Protein AF-A0A7W7ZP30-F1 (afdb_monomer)

Solvent-accessible surface area (backbone atoms only — not comparable to full-atom values): 13219 Å² total; per-residue (Å²): 114,66,71,62,54,53,52,42,53,55,41,51,54,51,45,51,50,47,55,54,50,46,57,51,52,53,53,50,53,51,53,52,51,52,54,50,52,53,43,56,71,66,72,68,77,76,57,62,68,60,50,30,49,53,51,38,54,52,45,51,50,52,43,51,52,40,34,50,46,49,54,51,43,52,54,44,32,53,52,39,31,52,49,45,50,52,53,53,51,52,43,66,73,70,65,67,82,78,90,68,85,73,79,56,59,36,50,63,77,61,45,71,90,66,75,79,73,76,87,72,89,68,98,58,69,65,65,61,53,52,50,52,52,48,50,52,50,52,51,51,43,40,63,73,34,46,46,67,61,52,50,53,54,41,54,56,50,72,44,76,76,77,70,70,74,68,78,75,72,79,73,77,78,82,75,80,77,81,74,82,74,80,79,85,78,78,92,79,81,92,79,89,79,94,78,87,83,89,77,82,82,87,80,89,81,90,84,85,87,79,136

pLDDT: mean 71.34, std 16.09, range [38.38, 94.69]

Sequence (211 aa):
MSSLSDEYKILQDKIDKIGAFRVTIKGWSVTATIGALVAIASGKGFSPAISSFAVNVLLAWFFWFEREQVRLGWLFGGRARNIEIQIDKHRRATGEKVTFSTPNIARSLFGTKKPRPLISHTFKNDQLNKVLSRINKEARLAIKSDLIFYLVLGLAAWLPKWFGVTPQSPSPSVTIQNTIQPATQPLLDQNSQDVVNASGRRAKKNIKVSK

Secondary structure (DSSP, 8-state):
-HHHHHHHHHHHHHHHHHHHHHHHHHHHHHHHHHHHHHHHHTT-SS-HHHHHHHHHHHHHHHHHHHHHHHHHHHHHHHHHHHHHHHHHHHHHHHT---SS----HHHHHS---PPPPP-------HHHHHHHHHHHHHHHHHHHTTHHHHHHHHHHHT-GGGG-----PPPP--------PPP-PPP------------------------

Mean predicted aligned error: 16.64 Å

Foldseek 3Di:
DVVLVVLLVVLVVLLVVLVVVLVVLLVVLVVLLVVLLVVQLLVPDDDLVVSLVVNLVVLVVSLVVLLVSLVSSLVSLVVSVVSLVVVVVVCVVVVDDDPDDRPCPSCVVNPDPDDDPDPDPDPDDPVVCVVVVVVVVSVVSSVVSPVVSSVVSSVVSVPSVPVVSDPDPPDPPPPPPPPPDDDDDDDDDDDDDDDDDDDDDDDDDDDDDDD

Organism: NCBI:txid940614

Nearest PDB structures (foldseek):
  6r2g-assembly1_A  TM=4.793E-01  e=1.407E+00  Human immunodeficiency virus 1
  2wcd-assembly1_A  TM=4.237E-01  e=5.608E+00  Escherichia coli K-12
  6mrt-assembly1_A  TM=2.264E-01  e=2.314E+00  Escherichia coli K-12
  7sqc-assembly1_W0  TM=2.992E-01  e=8.261E+00  Chlamydomonas reinhardtii

Radius of gyration: 42.27 Å; Cα contacts (8 Å, |Δi|>4): 84; chains: 1; bounding box: 72×63×132 Å

Structure (mmCIF, N/CA/C/O backbone):
data_AF-A0A7W7ZP30-F1
#
_entry.id   AF-A0A7W7ZP30-F1
#
loop_
_atom_site.group_PDB
_atom_site.id
_atom_site.type_symbol
_atom_site.label_atom_id
_atom_site.label_alt_id
_atom_site.label_comp_id
_atom_site.label_asym_id
_atom_site.label_entity_id
_atom_site.label_seq_id
_atom_site.pdbx_PDB_ins_code
_atom_site.Cartn_x
_atom_site.Cartn_y
_atom_site.Cartn_z
_atom_site.occupancy
_atom_site.B_iso_or_equiv
_atom_site.auth_seq_id
_atom_site.auth_comp_id
_atom_site.auth_asym_id
_atom_site.auth_atom_id
_atom_site.pdbx_PDB_model_num
ATOM 1 N N . MET A 1 1 ? -23.137 9.742 26.072 1.00 58.03 1 MET A N 1
ATOM 2 C CA . MET A 1 1 ? -23.083 8.680 25.035 1.00 58.03 1 MET A CA 1
ATOM 3 C C . MET A 1 1 ? -23.009 9.228 23.607 1.00 58.03 1 MET A C 1
ATOM 5 O O . MET A 1 1 ? -22.343 8.592 22.801 1.00 58.03 1 MET A O 1
ATOM 9 N N . SER A 1 2 ? -23.595 10.394 23.292 1.00 67.81 2 SER A N 1
ATOM 10 C CA . SER A 1 2 ? -23.535 11.024 21.953 1.00 67.81 2 SER A CA 1
ATOM 11 C C . SER A 1 2 ? -22.104 11.242 21.437 1.00 67.81 2 SER A C 1
ATOM 13 O O . SER A 1 2 ? -21.745 10.711 20.394 1.00 67.81 2 SER A O 1
ATOM 15 N N . SER A 1 3 ? -21.243 11.884 22.232 1.00 76.50 3 SER A N 1
ATOM 16 C CA . SER A 1 3 ? -19.865 12.211 21.819 1.00 76.50 3 SER A CA 1
ATOM 17 C C . SER A 1 3 ? -18.998 10.992 21.444 1.00 76.50 3 SER A C 1
ATOM 19 O O . SER A 1 3 ? -18.243 11.060 20.477 1.00 76.50 3 SER A O 1
ATOM 21 N N . LEU A 1 4 ? -19.135 9.853 22.140 1.00 70.50 4 LEU A N 1
ATOM 22 C CA . LEU A 1 4 ? -18.384 8.624 21.823 1.00 70.50 4 LEU A CA 1
ATOM 23 C C . LEU A 1 4 ? -18.872 7.958 20.529 1.00 70.50 4 LEU A C 1
ATOM 25 O O . LEU A 1 4 ? -18.074 7.401 19.777 1.00 70.50 4 LEU A O 1
ATOM 29 N N . SER A 1 5 ? -20.181 8.014 20.272 1.00 74.69 5 SER A N 1
ATOM 30 C CA . SER A 1 5 ? -20.770 7.523 19.024 1.00 74.69 5 SER A CA 1
ATOM 31 C C . SER A 1 5 ? -20.320 8.373 17.832 1.00 74.69 5 SER A C 1
ATOM 33 O O . SER A 1 5 ? -20.006 7.833 16.771 1.00 74.69 5 SER A O 1
ATOM 35 N N . ASP A 1 6 ? -20.241 9.691 18.006 1.00 81.12 6 ASP A N 1
ATOM 36 C CA . ASP A 1 6 ? -19.787 10.605 16.956 1.00 81.12 6 ASP A CA 1
ATOM 37 C C . ASP A 1 6 ? -18.289 10.427 16.663 1.00 81.12 6 ASP A C 1
ATOM 39 O O . ASP A 1 6 ? -17.895 10.335 15.498 1.00 81.12 6 ASP A O 1
ATOM 43 N N . GLU A 1 7 ? -17.451 10.259 17.697 1.00 77.19 7 GLU A N 1
ATOM 44 C CA . GLU A 1 7 ? -16.028 9.939 17.515 1.00 77.19 7 GLU A CA 1
ATOM 45 C C . GLU A 1 7 ? -15.839 8.602 16.779 1.00 77.19 7 GLU A C 1
ATOM 47 O O . GLU A 1 7 ? -14.997 8.502 15.882 1.00 77.19 7 GLU A O 1
ATOM 52 N N . TYR A 1 8 ? -16.645 7.585 17.103 1.00 77.94 8 TYR A N 1
ATOM 53 C CA . TYR A 1 8 ? -16.599 6.291 16.421 1.00 77.94 8 TYR A CA 1
ATOM 54 C C . TYR A 1 8 ? -16.916 6.411 14.925 1.00 77.94 8 TYR A C 1
ATOM 56 O O . TYR A 1 8 ? -16.160 5.892 14.103 1.00 77.94 8 TYR A O 1
ATOM 64 N N . LYS A 1 9 ? -17.977 7.144 14.557 1.00 82.00 9 LYS A N 1
ATOM 65 C CA . LYS A 1 9 ? -18.342 7.378 13.148 1.00 82.00 9 LYS A CA 1
ATOM 66 C C . LYS A 1 9 ? -17.225 8.084 12.378 1.00 82.00 9 LYS A C 1
ATOM 68 O O . LYS A 1 9 ? -16.885 7.664 11.275 1.00 82.00 9 LYS A O 1
ATOM 73 N N . ILE A 1 10 ? -16.609 9.106 12.975 1.00 83.69 10 ILE A N 1
ATOM 74 C CA . ILE A 1 10 ? -15.488 9.834 12.360 1.00 83.69 10 ILE A CA 1
ATOM 75 C C . ILE A 1 10 ? -14.274 8.916 12.168 1.00 83.69 10 ILE A C 1
ATOM 77 O O . ILE A 1 10 ? -13.596 8.978 11.142 1.00 83.69 10 ILE A O 1
ATOM 81 N N . LEU A 1 11 ? -13.967 8.061 13.147 1.00 81.44 11 LEU A N 1
ATOM 82 C CA . LEU A 1 11 ? -12.870 7.099 13.027 1.00 81.44 11 LEU A CA 1
ATOM 83 C C . LEU A 1 11 ? -13.147 6.059 11.939 1.00 81.44 11 LEU A C 1
ATOM 85 O O . LEU A 1 11 ? -12.230 5.718 11.194 1.00 81.44 11 LEU A O 1
ATOM 89 N N . GLN A 1 12 ? -14.388 5.590 11.822 1.00 81.19 12 GLN A N 1
ATOM 90 C CA . GLN A 1 12 ? -14.790 4.647 10.783 1.00 81.19 12 GLN A CA 1
ATOM 91 C C . GLN A 1 12 ? -14.662 5.260 9.380 1.00 81.19 12 GLN A C 1
ATOM 93 O O . GLN A 1 12 ? -14.041 4.642 8.520 1.00 81.19 12 GLN A O 1
ATOM 98 N N . ASP A 1 13 ? -15.137 6.493 9.176 1.00 86.12 13 ASP A N 1
ATOM 99 C CA . ASP A 1 13 ? -14.980 7.240 7.915 1.00 86.12 13 ASP A CA 1
ATOM 100 C C . ASP A 1 13 ? -13.499 7.413 7.526 1.00 86.12 13 ASP A C 1
ATOM 102 O O . ASP A 1 13 ? -13.106 7.198 6.379 1.00 86.12 13 ASP A O 1
ATOM 106 N N . LYS A 1 14 ? -12.628 7.718 8.497 1.00 85.00 14 LYS A N 1
ATOM 107 C CA . LYS A 1 14 ? -11.179 7.818 8.251 1.00 85.00 14 LYS A CA 1
ATOM 108 C C . LYS A 1 14 ? -10.551 6.479 7.869 1.00 85.00 14 LYS A C 1
ATOM 110 O O . LYS A 1 14 ? -9.677 6.453 7.005 1.00 85.00 14 LYS A O 1
ATOM 115 N N . ILE A 1 15 ? -10.957 5.383 8.511 1.00 83.12 15 ILE A N 1
ATOM 116 C CA . ILE A 1 15 ? -10.457 4.037 8.192 1.00 83.12 15 ILE A CA 1
ATOM 117 C C . ILE A 1 15 ? -10.880 3.634 6.776 1.00 83.12 15 ILE A C 1
ATOM 119 O O . ILE A 1 15 ? -10.049 3.116 6.031 1.00 83.12 15 ILE A O 1
ATOM 123 N N . ASP A 1 16 ? -12.127 3.910 6.399 1.00 84.25 16 ASP A N 1
ATOM 124 C CA . ASP A 1 16 ? -12.652 3.597 5.069 1.00 84.25 16 ASP A CA 1
ATOM 125 C C . ASP A 1 16 ? -11.919 4.381 3.970 1.00 84.25 16 ASP A C 1
ATOM 127 O O . ASP A 1 16 ? -11.381 3.797 3.027 1.00 84.25 16 ASP A O 1
ATOM 131 N N . LYS A 1 17 ? -11.735 5.693 4.169 1.00 87.31 17 LYS A N 1
ATOM 132 C CA . LYS A 1 17 ? -10.931 6.542 3.274 1.00 87.31 17 LYS A CA 1
ATOM 133 C C . LYS A 1 17 ? -9.502 6.030 3.117 1.00 87.31 17 LYS A C 1
ATOM 135 O O . LYS A 1 17 ? -8.994 5.973 2.001 1.00 87.31 17 LYS A O 1
ATOM 140 N N . ILE A 1 18 ? -8.852 5.617 4.209 1.00 85.75 18 ILE A N 1
ATOM 141 C CA . ILE A 1 18 ? -7.513 5.007 4.154 1.00 85.75 18 ILE A CA 1
ATOM 142 C C . ILE A 1 18 ? -7.529 3.724 3.314 1.00 85.75 18 ILE A C 1
ATOM 144 O O . ILE A 1 18 ? -6.600 3.496 2.541 1.00 85.75 18 ILE A O 1
ATOM 148 N N . GLY A 1 19 ? -8.566 2.894 3.449 1.00 81.69 19 GLY A N 1
ATOM 149 C CA . GLY A 1 19 ? -8.758 1.703 2.622 1.00 81.69 19 GLY A CA 1
ATOM 150 C C . GLY A 1 19 ? -8.831 2.042 1.133 1.00 81.69 19 GLY A C 1
ATOM 151 O O . GLY A 1 19 ? -8.078 1.474 0.341 1.00 81.69 19 GLY A O 1
ATOM 152 N N . ALA A 1 20 ? -9.662 3.019 0.767 1.00 86.12 20 ALA A N 1
ATOM 153 C CA . ALA A 1 20 ? -9.805 3.483 -0.612 1.00 86.12 20 ALA A CA 1
ATOM 154 C C . ALA A 1 20 ? -8.491 4.055 -1.178 1.00 86.12 20 ALA A C 1
ATOM 156 O O . ALA A 1 20 ? -8.075 3.690 -2.279 1.00 86.12 20 ALA A O 1
ATOM 157 N N . PHE A 1 21 ? -7.778 4.888 -0.411 1.00 86.38 21 PHE A N 1
ATOM 158 C CA . PHE A 1 21 ? -6.512 5.476 -0.858 1.00 86.38 21 PHE A CA 1
ATOM 159 C C . PHE A 1 21 ? -5.425 4.436 -1.152 1.00 86.38 21 PHE A C 1
ATOM 161 O O . PHE A 1 21 ? -4.639 4.639 -2.079 1.00 86.38 21 PHE A O 1
ATOM 168 N N . ARG A 1 22 ? -5.386 3.311 -0.429 1.00 84.81 22 ARG A N 1
ATOM 169 C CA . ARG A 1 22 ? -4.429 2.228 -0.714 1.00 84.81 22 ARG A CA 1
ATOM 170 C C . ARG A 1 22 ? -4.647 1.602 -2.081 1.00 84.81 22 ARG A C 1
ATOM 172 O O . ARG A 1 22 ? -3.682 1.348 -2.796 1.00 84.81 22 ARG A O 1
ATOM 179 N N . VAL A 1 23 ? -5.906 1.349 -2.440 1.00 88.00 23 VAL A N 1
ATOM 180 C CA . VAL A 1 23 ? -6.256 0.789 -3.753 1.00 88.00 23 VAL A CA 1
ATOM 181 C C . VAL A 1 23 ? -5.817 1.755 -4.850 1.00 88.00 23 VAL A C 1
ATOM 183 O O . VAL A 1 23 ? -5.176 1.342 -5.813 1.00 88.00 23 VAL A O 1
ATOM 186 N N . THR A 1 24 ? -6.063 3.051 -4.651 1.00 90.19 24 THR A N 1
ATOM 187 C CA . THR A 1 24 ? -5.634 4.105 -5.574 1.00 90.19 24 THR A CA 1
ATOM 188 C C . THR A 1 24 ? -4.115 4.144 -5.739 1.00 90.19 24 THR A C 1
ATOM 190 O O . THR A 1 24 ? -3.634 4.137 -6.868 1.00 90.19 24 THR A O 1
ATOM 193 N N . ILE A 1 25 ? -3.341 4.126 -4.647 1.00 89.00 25 ILE A N 1
ATOM 194 C CA . ILE A 1 25 ? -1.867 4.126 -4.712 1.00 89.00 25 ILE A CA 1
ATOM 195 C C . ILE A 1 25 ? -1.339 2.924 -5.497 1.00 89.00 25 ILE A C 1
ATOM 197 O O . ILE A 1 25 ? -0.463 3.090 -6.344 1.00 89.00 25 ILE A O 1
ATOM 201 N N . LYS A 1 26 ? -1.894 1.730 -5.266 1.00 90.31 26 LYS A N 1
ATOM 202 C CA . LYS A 1 26 ? -1.512 0.532 -6.023 1.00 90.31 26 LYS A CA 1
ATOM 203 C C . LYS A 1 26 ? -1.867 0.634 -7.500 1.00 90.31 26 LYS A C 1
ATOM 205 O O . LYS A 1 26 ? -1.070 0.242 -8.343 1.00 90.31 26 LYS A O 1
ATOM 210 N N . GLY A 1 27 ? -3.038 1.180 -7.821 1.00 89.69 27 GLY A N 1
ATOM 211 C CA . GLY A 1 27 ? -3.423 1.435 -9.208 1.00 89.69 27 GLY A CA 1
ATOM 212 C C . GLY A 1 27 ? -2.426 2.362 -9.906 1.00 89.69 27 GLY A C 1
ATOM 213 O O . GLY A 1 27 ? -1.930 2.044 -10.985 1.00 89.69 27 GLY A O 1
ATOM 214 N N . TRP A 1 28 ? -2.059 3.472 -9.260 1.00 92.94 28 TRP A N 1
ATOM 215 C CA . TRP A 1 28 ? -1.081 4.414 -9.807 1.00 92.94 28 TRP A CA 1
ATOM 216 C C . TRP A 1 28 ? 0.327 3.834 -9.919 1.00 92.94 28 TRP A C 1
ATOM 218 O O . TRP A 1 28 ? 1.008 4.123 -10.901 1.00 92.94 28 TRP A O 1
ATOM 228 N N . SER A 1 29 ? 0.768 3.003 -8.971 1.00 92.19 29 SER A N 1
ATOM 229 C CA . SER A 1 29 ? 2.100 2.393 -9.033 1.00 92.19 29 SER A CA 1
ATOM 230 C C . SER A 1 29 ? 2.230 1.390 -10.182 1.00 92.19 29 SER A C 1
ATOM 232 O O . SER A 1 29 ? 3.257 1.382 -10.867 1.00 92.19 29 SER A O 1
ATOM 234 N N . VAL A 1 30 ? 1.179 0.615 -10.475 1.00 91.19 30 VAL A N 1
ATOM 235 C CA . VAL A 1 30 ? 1.117 -0.245 -11.670 1.00 91.19 30 VAL A CA 1
ATOM 236 C C . VAL A 1 30 ? 1.129 0.595 -12.945 1.00 91.19 30 VAL A C 1
ATOM 238 O O . VAL A 1 30 ? 1.968 0.354 -13.811 1.00 91.19 30 VAL A O 1
ATOM 241 N N . THR A 1 31 ? 0.265 1.611 -13.049 1.00 92.69 31 THR A N 1
ATOM 242 C CA . THR A 1 31 ? 0.205 2.495 -14.228 1.00 92.69 31 THR A CA 1
ATOM 243 C C . THR A 1 31 ? 1.545 3.181 -14.491 1.00 92.69 31 THR A C 1
ATOM 245 O O . THR A 1 31 ? 2.015 3.200 -15.627 1.00 92.69 31 THR A O 1
ATOM 248 N N . ALA A 1 32 ? 2.202 3.689 -13.444 1.00 89.44 32 ALA A N 1
ATOM 249 C CA . ALA A 1 32 ? 3.517 4.312 -13.552 1.00 89.44 32 ALA A CA 1
ATOM 250 C C . ALA A 1 32 ? 4.590 3.313 -14.011 1.00 89.44 32 ALA A C 1
ATOM 252 O O . ALA A 1 32 ? 5.417 3.647 -14.857 1.00 89.44 32 ALA A O 1
ATOM 253 N N . THR A 1 33 ? 4.551 2.076 -13.504 1.00 87.94 33 THR A N 1
ATOM 254 C CA . THR A 1 33 ? 5.496 1.022 -13.905 1.00 87.94 33 THR A CA 1
ATOM 255 C C . THR A 1 33 ? 5.302 0.634 -15.369 1.00 87.94 33 THR A C 1
ATOM 257 O O . THR A 1 33 ? 6.276 0.575 -16.114 1.00 87.94 33 THR A O 1
ATOM 260 N N . ILE A 1 34 ? 4.059 0.431 -15.817 1.00 88.25 34 ILE A N 1
ATOM 261 C CA . ILE A 1 34 ? 3.753 0.112 -17.221 1.00 88.25 34 ILE A CA 1
ATOM 262 C C . ILE A 1 34 ? 4.183 1.261 -18.135 1.00 88.25 34 ILE A C 1
ATOM 264 O O . ILE A 1 34 ? 4.867 1.025 -19.128 1.00 88.25 34 ILE A O 1
ATOM 268 N N . GLY A 1 35 ? 3.839 2.504 -17.785 1.00 88.19 35 GLY A N 1
ATOM 269 C CA . GLY A 1 35 ? 4.242 3.679 -18.558 1.00 88.19 35 GLY A CA 1
ATOM 270 C C . GLY A 1 35 ? 5.762 3.793 -18.688 1.00 88.19 35 GLY A C 1
ATOM 271 O O . GLY A 1 35 ? 6.273 4.052 -19.777 1.00 88.19 35 GLY A O 1
ATOM 272 N N . ALA A 1 36 ? 6.498 3.516 -17.609 1.00 85.31 36 ALA A N 1
ATOM 273 C CA . ALA A 1 36 ? 7.954 3.510 -17.639 1.00 85.31 36 ALA A CA 1
ATOM 274 C C . ALA A 1 36 ? 8.530 2.367 -18.490 1.00 85.31 36 ALA A C 1
ATOM 276 O O . ALA A 1 36 ? 9.469 2.595 -19.249 1.00 85.31 36 ALA A O 1
ATOM 277 N N . LEU A 1 37 ? 7.957 1.161 -18.424 1.00 84.69 37 LEU A N 1
ATOM 278 C CA . LEU A 1 37 ? 8.369 0.039 -19.273 1.00 84.69 37 LEU A CA 1
ATOM 279 C C . LEU A 1 37 ? 8.161 0.348 -20.761 1.00 84.69 37 LEU A C 1
ATOM 281 O O . LEU A 1 37 ? 9.056 0.094 -21.565 1.00 84.69 37 LEU A O 1
ATOM 285 N N . VAL A 1 38 ? 7.022 0.948 -21.121 1.00 85.19 38 VAL A N 1
ATOM 286 C CA . VAL A 1 38 ? 6.734 1.382 -22.498 1.00 85.19 38 VAL A CA 1
ATOM 287 C C . VAL A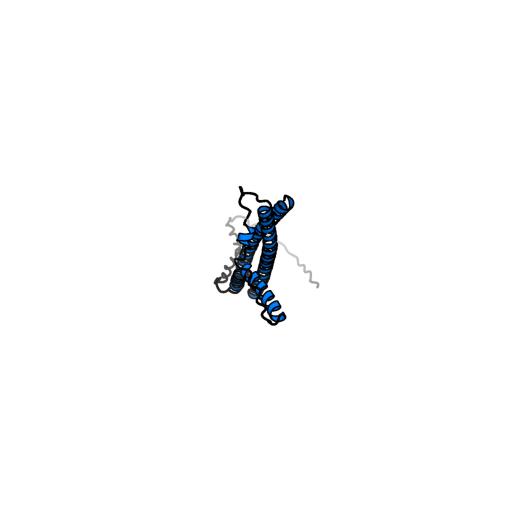 1 38 ? 7.732 2.449 -22.956 1.00 85.19 38 VAL A C 1
ATOM 289 O O . VAL A 1 38 ? 8.261 2.363 -24.065 1.00 85.19 38 VAL A O 1
ATOM 292 N N . ALA A 1 39 ? 8.046 3.424 -22.099 1.00 83.19 39 ALA A N 1
ATOM 293 C CA . ALA A 1 39 ? 9.034 4.454 -22.409 1.00 83.19 39 ALA A CA 1
ATOM 294 C C . ALA A 1 39 ? 10.432 3.854 -22.642 1.00 83.19 39 ALA A C 1
ATOM 296 O O . ALA A 1 39 ? 11.068 4.173 -23.647 1.00 83.19 39 ALA A O 1
ATOM 297 N N . 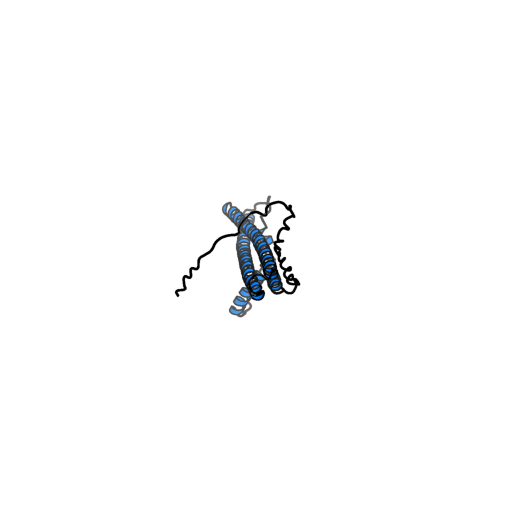ILE A 1 40 ? 10.878 2.932 -21.780 1.00 80.56 40 ILE A N 1
ATOM 298 C CA . ILE A 1 40 ? 12.163 2.226 -21.927 1.00 80.56 40 ILE A CA 1
ATOM 299 C C . ILE A 1 40 ? 12.192 1.416 -23.231 1.00 80.56 40 ILE A C 1
ATOM 301 O O . ILE A 1 40 ? 13.176 1.476 -23.967 1.00 80.56 40 ILE A O 1
ATOM 305 N N . ALA A 1 41 ? 11.110 0.698 -23.547 1.00 78.88 41 ALA A N 1
ATOM 306 C CA . ALA A 1 41 ? 11.001 -0.105 -24.764 1.00 78.88 41 ALA A CA 1
ATOM 307 C C . ALA A 1 41 ? 11.027 0.738 -26.050 1.00 78.88 41 ALA A C 1
ATOM 309 O O . ALA A 1 41 ? 11.485 0.264 -27.085 1.00 78.88 41 ALA A O 1
ATOM 310 N N . SER A 1 42 ? 10.582 1.998 -25.992 1.00 80.62 42 SER A N 1
ATOM 311 C CA . SER A 1 42 ? 10.593 2.904 -27.148 1.00 80.62 42 SER A CA 1
ATOM 312 C C . SER A 1 42 ? 11.996 3.358 -27.579 1.00 80.62 42 SER A C 1
ATOM 314 O O . SER A 1 42 ? 12.139 3.986 -28.628 1.00 80.62 42 SER A O 1
ATOM 316 N N . GLY A 1 43 ? 13.031 3.080 -26.775 1.00 73.00 43 GLY A N 1
ATOM 317 C CA . GLY A 1 43 ? 14.425 3.416 -27.079 1.00 73.00 43 GLY A CA 1
ATOM 318 C C . GLY A 1 43 ? 14.736 4.918 -27.101 1.00 73.00 43 GLY A C 1
ATOM 319 O O . GLY A 1 43 ? 15.856 5.304 -27.426 1.00 73.00 43 GLY A O 1
ATOM 320 N N . LYS A 1 44 ? 13.769 5.776 -26.757 1.00 71.50 44 LYS A N 1
ATOM 321 C CA . LYS A 1 44 ? 13.932 7.232 -26.693 1.00 71.50 44 LYS A CA 1
ATOM 322 C C . LYS A 1 44 ? 14.153 7.661 -25.242 1.00 71.50 44 LYS A C 1
ATOM 324 O O . LYS A 1 44 ? 13.259 7.504 -24.416 1.00 71.50 44 LYS A O 1
ATOM 329 N N . GLY A 1 45 ? 15.314 8.245 -24.939 1.00 72.19 45 GLY A N 1
ATOM 330 C CA . GLY A 1 45 ? 15.589 8.874 -23.640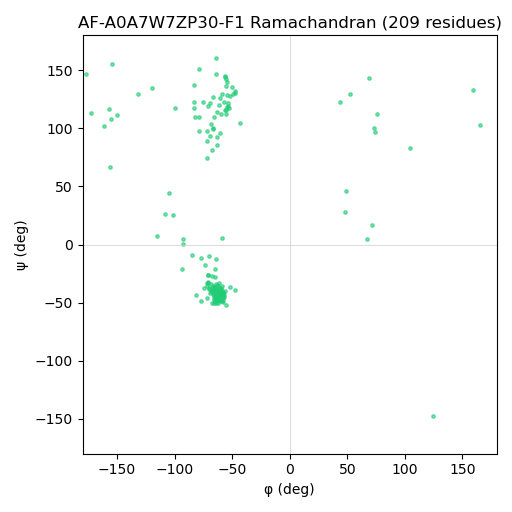 1.00 72.19 45 GLY A CA 1
ATOM 331 C C . GLY A 1 45 ? 16.825 8.335 -22.917 1.00 72.19 45 GLY A C 1
ATOM 332 O O . GLY A 1 45 ? 17.825 7.994 -23.544 1.00 72.19 45 GLY A O 1
ATOM 333 N N . PHE A 1 46 ? 16.768 8.324 -21.581 1.00 80.25 46 PHE A N 1
ATOM 334 C CA . PHE A 1 46 ? 17.865 7.886 -20.713 1.00 80.25 46 PHE A CA 1
ATOM 335 C C . PHE A 1 46 ? 18.192 6.399 -20.886 1.00 80.25 46 PHE A C 1
ATOM 337 O O . PHE A 1 46 ? 17.364 5.610 -21.347 1.00 80.25 46 PHE A O 1
ATOM 344 N N . SER A 1 47 ? 19.395 5.999 -20.458 1.00 84.88 47 SER A N 1
ATOM 345 C CA . SER A 1 47 ? 19.787 4.590 -20.481 1.00 84.88 47 SER A CA 1
ATOM 346 C C . SER A 1 47 ? 18.781 3.734 -19.690 1.00 84.88 47 SER A C 1
ATOM 348 O O . SER A 1 47 ? 18.269 4.187 -18.659 1.00 84.88 47 SER A O 1
ATOM 350 N N . PRO A 1 48 ? 18.505 2.486 -20.118 1.00 82.62 48 PRO A N 1
ATOM 351 C CA . PRO A 1 48 ? 17.570 1.606 -19.419 1.00 82.62 48 PRO A CA 1
ATOM 352 C C . PRO A 1 48 ? 17.880 1.468 -17.926 1.00 82.62 48 PRO A C 1
ATOM 354 O O . PRO A 1 48 ? 16.965 1.472 -17.116 1.00 82.62 48 PRO A O 1
ATOM 357 N N . ALA A 1 49 ? 19.162 1.447 -17.546 1.00 85.44 49 ALA A N 1
ATOM 358 C CA . ALA A 1 49 ? 19.581 1.374 -16.148 1.00 85.44 49 ALA A CA 1
ATOM 359 C C . ALA A 1 49 ? 19.146 2.599 -15.322 1.00 85.44 49 ALA A C 1
ATOM 361 O O . ALA A 1 49 ? 18.637 2.438 -14.214 1.00 85.44 49 ALA A O 1
ATOM 362 N N . ILE A 1 50 ? 19.308 3.816 -15.860 1.00 89.12 50 ILE A N 1
ATOM 363 C CA . ILE A 1 50 ? 18.883 5.055 -15.185 1.00 89.12 50 ILE A CA 1
ATOM 364 C C . ILE A 1 50 ? 17.359 5.074 -15.043 1.00 89.12 50 ILE A C 1
ATOM 366 O O . ILE A 1 50 ? 16.839 5.385 -13.971 1.00 89.12 50 ILE A O 1
ATOM 370 N N . SER A 1 51 ? 16.644 4.685 -16.098 1.00 86.56 51 SER A N 1
ATOM 371 C CA . SER A 1 51 ? 15.182 4.608 -16.094 1.00 86.56 51 SER A CA 1
ATOM 372 C C . SER A 1 51 ? 14.665 3.574 -15.083 1.00 86.56 51 SER A C 1
ATOM 374 O O . SER A 1 51 ? 13.797 3.894 -14.274 1.00 86.56 51 SER A O 1
ATOM 376 N N . SER A 1 52 ? 15.236 2.364 -15.043 1.00 87.25 52 SER A N 1
ATOM 377 C CA . SER A 1 52 ? 14.894 1.328 -14.055 1.00 87.25 52 SER A CA 1
ATOM 378 C C . SER A 1 52 ? 15.186 1.777 -12.622 1.00 87.25 52 SER A C 1
ATOM 380 O O . SER A 1 52 ? 14.385 1.518 -11.719 1.00 87.25 52 SER A O 1
ATOM 382 N N . PHE A 1 53 ? 16.296 2.486 -12.397 1.00 90.94 53 PHE A N 1
ATOM 383 C CA . PHE A 1 53 ? 16.612 3.065 -11.092 1.00 90.94 53 PHE A CA 1
ATOM 384 C C . PHE A 1 53 ? 15.569 4.109 -10.670 1.00 90.94 53 PHE A C 1
ATOM 386 O O . PHE A 1 53 ? 15.038 4.028 -9.563 1.00 90.94 53 PHE A O 1
ATOM 393 N N . ALA A 1 54 ? 15.206 5.034 -11.564 1.00 91.31 54 ALA A N 1
ATOM 394 C CA . ALA A 1 54 ? 14.185 6.047 -11.298 1.00 91.31 54 ALA A CA 1
ATOM 395 C C . ALA A 1 54 ? 12.818 5.422 -10.959 1.00 91.31 54 ALA A C 1
ATOM 397 O O . ALA A 1 54 ? 12.162 5.850 -10.007 1.00 91.31 54 ALA A O 1
ATOM 398 N N . VAL A 1 55 ? 12.418 4.359 -11.670 1.00 90.75 55 VAL A N 1
ATOM 399 C CA . VAL A 1 55 ? 11.195 3.595 -11.361 1.00 90.75 55 VAL A CA 1
ATOM 400 C C . VAL A 1 55 ? 11.260 2.979 -9.965 1.00 90.75 55 VAL A C 1
ATOM 402 O O . VAL A 1 55 ? 10.290 3.062 -9.220 1.00 90.75 55 VAL A O 1
ATOM 405 N N . ASN A 1 56 ? 12.397 2.405 -9.567 1.00 92.06 56 ASN A N 1
ATOM 406 C CA . ASN A 1 56 ? 12.550 1.827 -8.230 1.00 92.06 56 ASN A CA 1
ATOM 407 C C . ASN A 1 56 ? 12.483 2.890 -7.122 1.00 92.06 56 ASN A C 1
ATOM 409 O O . ASN A 1 56 ? 11.876 2.639 -6.083 1.00 92.06 56 ASN A O 1
ATOM 413 N N . VAL A 1 57 ? 13.035 4.087 -7.348 1.00 94.69 57 VAL A N 1
ATOM 414 C CA . VAL A 1 57 ? 12.886 5.221 -6.417 1.00 94.69 57 VAL A CA 1
ATOM 415 C C . VAL A 1 57 ? 11.413 5.622 -6.283 1.00 94.69 57 VAL A C 1
ATOM 417 O O . VAL A 1 57 ? 10.919 5.791 -5.168 1.00 94.69 57 VAL A O 1
ATOM 420 N N . LEU A 1 58 ? 10.683 5.709 -7.399 1.00 93.88 58 LEU A N 1
ATOM 421 C CA . LEU A 1 58 ? 9.251 6.011 -7.393 1.00 93.88 58 LEU A CA 1
ATOM 422 C C . LEU A 1 58 ? 8.430 4.921 -6.679 1.00 93.88 58 LEU A C 1
ATOM 424 O O . LEU A 1 58 ? 7.547 5.230 -5.879 1.00 93.88 58 LEU A O 1
ATOM 428 N N . LEU A 1 59 ? 8.738 3.643 -6.910 1.00 93.25 59 LEU A N 1
ATOM 429 C CA . LEU A 1 59 ? 8.098 2.519 -6.220 1.00 93.25 59 LEU A CA 1
ATOM 430 C C . LEU A 1 59 ? 8.392 2.524 -4.717 1.00 93.25 59 LEU A C 1
ATOM 432 O O . LEU A 1 59 ? 7.487 2.273 -3.923 1.00 93.25 59 LEU A O 1
ATOM 436 N N . ALA A 1 60 ? 9.620 2.859 -4.312 1.00 92.75 60 ALA A N 1
ATOM 437 C CA . ALA A 1 60 ? 9.968 3.025 -2.903 1.00 92.75 60 ALA A CA 1
ATOM 438 C C . ALA A 1 60 ? 9.149 4.150 -2.248 1.00 92.75 60 ALA A C 1
ATOM 440 O O . ALA A 1 60 ? 8.702 4.006 -1.108 1.00 92.75 60 ALA A O 1
ATOM 441 N N . TRP A 1 61 ? 8.891 5.237 -2.980 1.00 94.25 61 TRP A N 1
ATOM 442 C CA . TRP A 1 61 ? 8.032 6.330 -2.526 1.00 94.25 61 TRP A CA 1
ATOM 443 C C . TRP A 1 61 ? 6.566 5.893 -2.362 1.00 94.25 61 TRP A C 1
ATOM 445 O O . TRP A 1 61 ? 5.946 6.176 -1.335 1.00 94.25 61 TRP A O 1
ATOM 455 N N . PHE A 1 62 ? 6.015 5.137 -3.318 1.00 92.69 62 PHE A N 1
ATOM 456 C CA . PHE A 1 62 ? 4.671 4.559 -3.185 1.00 92.69 62 PHE A CA 1
ATOM 457 C C . PHE A 1 62 ? 4.565 3.595 -2.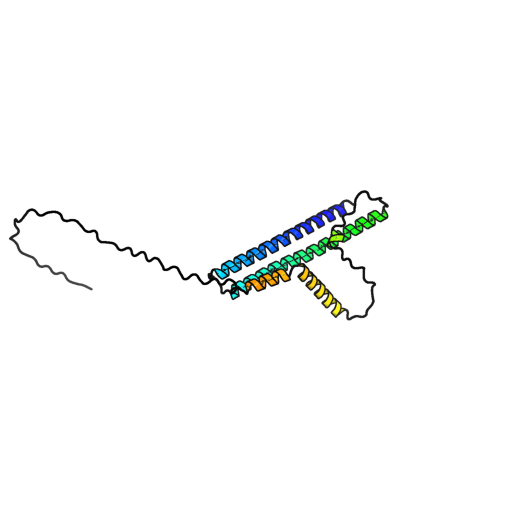000 1.00 92.69 62 PHE A C 1
ATOM 459 O O . PHE A 1 62 ? 3.625 3.695 -1.208 1.00 92.69 62 PHE A O 1
ATOM 466 N N . PHE A 1 63 ? 5.556 2.717 -1.827 1.00 90.62 63 PHE A N 1
ATOM 467 C CA . PHE A 1 63 ? 5.630 1.814 -0.681 1.00 90.62 63 PHE A CA 1
ATOM 468 C C . PHE A 1 63 ? 5.657 2.580 0.647 1.00 90.62 63 PHE A C 1
ATOM 470 O O . PHE A 1 63 ? 4.956 2.214 1.593 1.00 90.62 63 PHE A O 1
ATOM 477 N N . TRP A 1 64 ? 6.436 3.663 0.725 1.00 91.12 64 TRP A N 1
ATOM 478 C CA . TRP A 1 64 ? 6.484 4.518 1.908 1.00 91.12 64 TRP A CA 1
ATOM 479 C C . TRP A 1 64 ? 5.110 5.109 2.245 1.00 91.12 64 TRP A C 1
ATOM 481 O O . TRP A 1 64 ? 4.677 5.045 3.398 1.00 91.12 64 TRP A O 1
ATOM 491 N N . PHE A 1 65 ? 4.386 5.626 1.249 1.00 90.31 65 PHE A N 1
ATOM 492 C CA . PHE A 1 65 ? 3.033 6.137 1.468 1.00 90.31 65 PHE A CA 1
ATOM 493 C C . PHE A 1 65 ? 2.052 5.056 1.916 1.00 90.31 65 PHE A C 1
ATOM 495 O O . PHE A 1 65 ? 1.286 5.279 2.858 1.00 90.31 65 PHE A O 1
ATOM 502 N N . GLU A 1 66 ? 2.078 3.879 1.289 1.00 89.81 66 GLU A N 1
ATOM 503 C CA . GLU A 1 66 ? 1.221 2.767 1.699 1.00 89.81 66 GLU A CA 1
ATOM 504 C C . GLU A 1 66 ? 1.525 2.340 3.142 1.00 89.81 66 GLU A C 1
ATOM 506 O O . GLU A 1 66 ? 0.611 2.119 3.943 1.00 89.81 66 GLU A O 1
ATOM 511 N N . ARG A 1 67 ? 2.806 2.302 3.518 1.00 87.06 67 ARG A N 1
ATOM 512 C CA . ARG A 1 67 ? 3.245 2.019 4.887 1.00 87.06 67 ARG A CA 1
ATOM 513 C C . ARG A 1 67 ? 2.687 3.027 5.893 1.00 87.06 67 ARG A C 1
ATOM 515 O O . ARG A 1 67 ? 2.188 2.610 6.942 1.00 87.06 67 ARG A O 1
ATOM 522 N N . GLU A 1 68 ? 2.716 4.322 5.587 1.00 88.56 68 GLU A N 1
ATOM 523 C CA . GLU A 1 68 ? 2.159 5.345 6.482 1.00 88.56 68 GLU A CA 1
ATOM 524 C C . GLU A 1 68 ? 0.635 5.211 6.619 1.00 88.56 68 GLU A C 1
ATOM 526 O O . GLU A 1 68 ? 0.093 5.295 7.723 1.00 88.56 68 GLU A O 1
ATOM 531 N N . GLN A 1 69 ? -0.064 4.868 5.536 1.00 86.06 69 GLN A N 1
ATOM 532 C CA . GLN A 1 69 ? -1.495 4.556 5.581 1.00 86.06 69 GLN A CA 1
ATOM 533 C C . GLN A 1 69 ? -1.800 3.330 6.454 1.00 86.06 69 GLN A C 1
ATOM 535 O O . GLN A 1 69 ? -2.803 3.305 7.171 1.00 86.06 69 GLN A O 1
ATOM 540 N N . VAL A 1 70 ? -0.927 2.315 6.464 1.00 85.44 70 VAL A N 1
ATOM 541 C CA . VAL A 1 70 ? -1.041 1.173 7.390 1.00 85.44 70 VAL A CA 1
ATOM 542 C C . VAL A 1 70 ? -0.882 1.596 8.830 1.00 85.44 70 VAL A C 1
ATOM 544 O O . VAL A 1 70 ? -1.685 1.188 9.675 1.00 85.44 70 VAL A O 1
ATOM 547 N N . ARG A 1 71 ? 0.115 2.434 9.100 1.00 85.50 71 ARG A N 1
ATOM 548 C CA . ARG A 1 71 ? 0.374 2.963 10.433 1.00 85.50 71 ARG A CA 1
ATOM 549 C C . ARG A 1 71 ? -0.836 3.730 10.965 1.00 85.50 71 ARG A C 1
ATOM 551 O O . ARG A 1 71 ? -1.304 3.440 12.068 1.00 85.50 71 ARG A O 1
ATOM 558 N N . LEU A 1 72 ? -1.387 4.638 10.159 1.00 84.56 72 LEU A N 1
ATOM 559 C CA . LEU A 1 72 ? -2.577 5.418 10.503 1.00 84.56 72 LEU A CA 1
ATOM 560 C C . LEU A 1 72 ? -3.817 4.533 10.674 1.00 84.56 72 LEU A C 1
ATOM 562 O O . LEU A 1 72 ? -4.551 4.694 11.648 1.00 84.56 72 LEU A O 1
ATOM 566 N N . GLY A 1 73 ? -4.014 3.544 9.798 1.00 81.94 73 GLY A N 1
ATOM 567 C CA . GLY A 1 73 ? -5.118 2.589 9.914 1.00 81.94 73 GLY A CA 1
ATOM 568 C C . GLY A 1 73 ? -5.077 1.795 11.222 1.00 81.94 73 GLY A C 1
ATOM 569 O O . GLY A 1 73 ? -6.107 1.601 11.863 1.00 81.94 73 GLY A O 1
ATOM 570 N N . TRP A 1 74 ? -3.890 1.386 11.678 1.00 82.06 74 TRP A N 1
ATOM 571 C CA . TRP A 1 74 ? -3.740 0.712 12.973 1.00 82.06 74 TRP A CA 1
ATOM 572 C C . TRP A 1 74 ? -3.978 1.654 14.152 1.00 82.06 74 TRP A C 1
ATOM 574 O O . TRP A 1 74 ? -4.583 1.241 15.143 1.00 82.06 74 TRP A O 1
ATOM 584 N N . LEU A 1 75 ? -3.527 2.907 14.057 1.00 82.75 75 LEU A N 1
ATOM 585 C CA . LEU A 1 75 ? -3.745 3.912 15.095 1.00 82.75 75 LEU A CA 1
ATOM 586 C C . LEU A 1 75 ? -5.242 4.197 15.278 1.00 82.75 75 LEU A C 1
ATOM 588 O O . LEU A 1 75 ? -5.752 4.128 16.399 1.00 82.75 75 LEU A O 1
ATOM 592 N N . PHE A 1 76 ? -5.959 4.463 14.184 1.00 80.81 76 PHE A N 1
ATOM 593 C CA . PHE A 1 76 ? -7.399 4.717 14.227 1.00 80.81 76 PHE A CA 1
ATOM 594 C C . PHE A 1 76 ? -8.193 3.465 14.598 1.00 80.81 76 PHE A C 1
ATOM 596 O O . PHE A 1 76 ? -9.082 3.552 15.443 1.00 80.81 76 PHE A O 1
ATOM 603 N N . GLY A 1 77 ? -7.820 2.293 14.079 1.00 78.62 77 GLY A N 1
ATOM 604 C CA . GLY A 1 77 ? -8.432 1.020 14.464 1.00 78.62 77 GLY A CA 1
ATOM 605 C C . GLY A 1 77 ? -8.270 0.705 15.954 1.00 78.62 77 GLY A C 1
ATOM 606 O O . GLY A 1 77 ? -9.212 0.259 16.609 1.00 78.62 77 GLY A O 1
ATOM 607 N N . GLY A 1 78 ? -7.100 1.003 16.529 1.00 78.38 78 GLY A N 1
ATOM 608 C CA . GLY A 1 78 ? -6.847 0.874 17.965 1.00 78.38 78 GLY A CA 1
ATOM 609 C C . GLY A 1 78 ? -7.717 1.808 18.810 1.00 78.38 78 GLY A C 1
ATOM 610 O O . GLY A 1 78 ? -8.272 1.376 19.823 1.00 78.38 78 GLY A O 1
ATOM 611 N N . ARG A 1 79 ? -7.886 3.065 18.377 1.00 80.56 79 ARG A N 1
ATOM 612 C CA . ARG A 1 79 ? -8.782 4.032 19.035 1.00 80.56 79 ARG A CA 1
ATOM 613 C C . ARG A 1 79 ? -10.243 3.599 18.955 1.00 80.56 79 ARG A C 1
ATOM 615 O O . ARG A 1 79 ? -10.899 3.537 19.991 1.00 80.56 79 ARG A O 1
ATOM 622 N N . ALA A 1 80 ? -10.718 3.216 17.771 1.00 78.56 80 ALA A N 1
ATOM 623 C CA . ALA A 1 80 ? -12.084 2.736 17.568 1.00 78.56 80 ALA A CA 1
ATOM 624 C C . ALA A 1 80 ? -12.381 1.509 18.445 1.00 78.56 80 ALA A C 1
ATOM 626 O O . ALA A 1 80 ? -13.405 1.456 19.121 1.00 78.56 80 ALA A O 1
ATOM 627 N N . ARG A 1 81 ? -11.429 0.571 18.546 1.00 78.06 81 ARG A N 1
ATOM 628 C CA . ARG A 1 81 ? -11.532 -0.586 19.447 1.00 78.06 81 ARG A CA 1
ATOM 629 C C . ARG A 1 81 ? -11.630 -0.183 20.922 1.00 78.06 81 ARG A C 1
ATOM 631 O O . ARG A 1 81 ? -12.351 -0.829 21.678 1.00 78.06 81 ARG A O 1
ATOM 638 N N . ASN A 1 82 ? -10.894 0.839 21.362 1.00 80.12 82 ASN A N 1
ATOM 639 C CA . ASN A 1 82 ? -10.974 1.307 22.748 1.00 80.12 82 ASN A CA 1
ATOM 640 C C . ASN A 1 82 ? -12.357 1.904 23.056 1.00 80.12 82 ASN A C 1
ATOM 642 O O . ASN A 1 82 ? -12.914 1.629 24.116 1.00 80.12 82 ASN A O 1
ATOM 646 N N . ILE A 1 83 ? -12.935 2.642 22.102 1.00 80.06 83 ILE A N 1
ATOM 647 C CA . ILE A 1 83 ? -14.297 3.180 22.206 1.00 80.06 83 ILE A CA 1
ATOM 648 C C . ILE A 1 83 ? -15.325 2.041 22.274 1.00 80.06 83 ILE A C 1
ATOM 650 O O . ILE A 1 83 ? -16.148 2.034 23.185 1.00 80.06 83 ILE A O 1
ATOM 654 N N . GLU A 1 84 ? -15.230 1.024 21.407 1.00 78.31 84 GLU A N 1
ATOM 655 C CA . GLU A 1 84 ? -16.111 -0.160 21.461 1.00 78.31 84 GLU A CA 1
ATOM 656 C C . GLU A 1 84 ? -16.060 -0.855 22.834 1.00 78.31 84 GLU A C 1
ATOM 658 O O . GLU A 1 84 ? -17.089 -1.263 23.372 1.00 78.31 84 GLU A O 1
ATOM 663 N N . ILE A 1 85 ? -14.871 -0.955 23.444 1.00 80.12 85 ILE A N 1
ATOM 664 C CA . ILE A 1 85 ? -14.706 -1.529 24.789 1.00 80.12 85 ILE A CA 1
ATOM 665 C C . ILE A 1 85 ? -15.363 -0.648 25.857 1.00 80.12 85 ILE A C 1
ATOM 667 O O . ILE A 1 85 ? -15.963 -1.183 26.788 1.00 80.12 85 ILE A O 1
ATOM 671 N N . GLN A 1 86 ? -15.243 0.678 25.764 1.00 79.62 86 GLN A N 1
ATOM 672 C CA . GLN A 1 86 ? -15.869 1.596 26.721 1.00 79.62 86 GLN A CA 1
ATOM 673 C C . GLN A 1 86 ? -17.396 1.560 26.626 1.00 79.62 86 GLN A C 1
ATOM 675 O O . GLN A 1 86 ? -18.060 1.504 27.660 1.00 79.62 86 GLN A O 1
ATOM 680 N N . ILE A 1 87 ? -17.940 1.505 25.408 1.00 77.12 87 ILE A N 1
ATOM 681 C CA . ILE A 1 87 ? -19.379 1.350 25.170 1.00 77.12 87 ILE A CA 1
ATOM 682 C C . ILE A 1 87 ? -19.871 0.020 25.759 1.00 77.12 87 ILE A C 1
ATOM 684 O O . ILE A 1 87 ? -20.840 0.015 26.516 1.00 77.12 87 ILE A O 1
ATOM 688 N N . ASP A 1 88 ? -19.178 -1.097 25.496 1.00 77.38 88 ASP A N 1
ATOM 689 C CA . ASP A 1 88 ? -19.556 -2.411 26.044 1.00 77.38 88 ASP A CA 1
ATOM 690 C C . ASP A 1 88 ? -19.474 -2.441 27.581 1.00 77.38 88 ASP A C 1
ATOM 692 O O . ASP A 1 88 ? -20.350 -2.997 28.242 1.00 77.38 88 ASP A O 1
ATOM 696 N N . LYS A 1 89 ? -18.454 -1.806 28.175 1.00 80.56 89 LYS A N 1
ATOM 697 C CA . LYS A 1 89 ? -18.320 -1.692 29.637 1.00 80.56 89 LYS A CA 1
ATOM 698 C C . LYS A 1 89 ? -19.454 -0.884 30.262 1.00 80.56 89 LYS A C 1
ATOM 700 O O . LYS A 1 89 ? -20.021 -1.336 31.252 1.00 80.56 89 LYS A O 1
ATOM 705 N N . HIS A 1 90 ? -19.776 0.281 29.700 1.00 77.31 90 HIS A N 1
ATOM 706 C CA . HIS A 1 90 ? -20.859 1.119 30.210 1.00 77.31 90 HIS A CA 1
ATOM 707 C C . HIS A 1 90 ? -22.204 0.390 30.104 1.00 77.31 90 HIS A C 1
ATOM 709 O O . HIS A 1 90 ? -22.930 0.308 31.086 1.00 77.31 90 HIS A O 1
ATOM 715 N N . ARG A 1 91 ? -22.471 -0.270 28.969 1.00 74.06 91 ARG A N 1
ATOM 716 C CA . ARG A 1 91 ? -23.683 -1.080 28.766 1.00 74.06 91 ARG A CA 1
ATOM 717 C C . ARG A 1 91 ? -23.838 -2.192 29.807 1.00 74.06 91 ARG A C 1
ATOM 719 O O . ARG A 1 91 ? -24.920 -2.379 30.354 1.00 74.06 91 ARG A O 1
ATOM 726 N N . ARG A 1 92 ? -22.757 -2.929 30.100 1.00 75.50 92 ARG A N 1
ATOM 727 C CA . ARG A 1 92 ? -22.765 -3.985 31.131 1.00 75.50 92 ARG A CA 1
ATOM 728 C C . ARG A 1 92 ? -23.040 -3.433 32.529 1.00 75.50 92 ARG A C 1
ATOM 730 O O . ARG A 1 92 ? -23.679 -4.121 33.313 1.00 75.50 92 ARG A O 1
ATOM 737 N N . ALA A 1 93 ? -22.565 -2.224 32.831 1.00 79.50 93 ALA A N 1
ATOM 738 C CA . ALA A 1 93 ? -22.798 -1.578 34.120 1.00 79.50 93 ALA A CA 1
ATOM 739 C C . ALA A 1 93 ? -24.253 -1.102 34.290 1.00 79.50 93 ALA A C 1
ATOM 741 O O . ALA A 1 93 ? -24.777 -1.161 35.396 1.00 79.50 93 ALA A O 1
ATOM 742 N N . THR A 1 94 ? -24.917 -0.683 33.208 1.00 78.56 94 THR A N 1
ATOM 743 C CA . THR A 1 94 ? -26.300 -0.168 33.241 1.00 78.56 94 THR A CA 1
ATOM 744 C C . THR A 1 94 ? -27.368 -1.274 33.179 1.00 78.56 94 THR A C 1
ATOM 746 O O . THR A 1 94 ? -28.547 -1.005 33.379 1.00 78.56 94 THR A O 1
ATOM 749 N N . GLY A 1 95 ? -26.990 -2.532 32.919 1.00 69.88 95 GLY A N 1
ATOM 750 C CA . GLY A 1 95 ? -27.932 -3.663 32.886 1.00 69.88 95 GLY A CA 1
ATOM 751 C C . GLY A 1 95 ? -28.884 -3.665 31.681 1.00 69.88 95 GLY A C 1
ATOM 752 O O . GLY A 1 95 ? -29.900 -4.360 31.690 1.00 69.88 95 GLY A O 1
ATOM 753 N N . GLU A 1 96 ? -28.563 -2.898 30.639 1.00 66.62 96 GLU A N 1
ATOM 754 C CA . GLU A 1 96 ? -29.399 -2.733 29.452 1.00 66.62 96 GLU A CA 1
ATOM 755 C C . GLU A 1 96 ? -29.501 -4.068 28.680 1.00 66.62 96 GLU A C 1
ATOM 757 O O . GLU A 1 96 ? -28.519 -4.556 28.107 1.00 66.62 96 GLU A O 1
ATOM 762 N N . LYS A 1 97 ? -30.685 -4.705 28.692 1.00 53.19 97 LYS A N 1
ATOM 763 C CA . LYS A 1 97 ? -30.969 -5.915 27.900 1.00 53.19 97 LYS A CA 1
ATOM 764 C C . LYS A 1 97 ? -31.065 -5.527 26.422 1.00 53.19 97 LYS A C 1
ATOM 766 O O . LYS A 1 97 ? -31.886 -4.711 26.023 1.00 53.19 97 LYS A O 1
ATOM 771 N N . VAL A 1 98 ? -30.176 -6.101 25.622 1.00 55.16 98 VAL A N 1
ATOM 772 C CA . VAL A 1 98 ? -29.799 -5.607 24.295 1.00 55.16 98 VAL A CA 1
ATOM 773 C C . VAL A 1 98 ? -30.870 -5.887 23.232 1.00 55.16 98 VAL A C 1
ATOM 775 O O . VAL A 1 98 ? -31.165 -7.046 22.962 1.00 55.16 98 VAL A O 1
ATOM 778 N N . THR A 1 99 ? -31.369 -4.844 22.558 1.00 51.41 99 THR A N 1
ATOM 779 C CA . THR A 1 99 ? -32.125 -4.958 21.289 1.00 51.41 99 THR A CA 1
ATOM 780 C C . THR A 1 99 ? -31.226 -4.817 20.052 1.00 51.41 99 THR A C 1
ATOM 782 O O . THR A 1 99 ? -31.579 -5.310 18.987 1.00 51.41 99 THR A O 1
ATOM 785 N N . PHE A 1 100 ? -30.038 -4.204 20.176 1.00 49.16 100 PHE A N 1
ATOM 786 C CA . PHE A 1 100 ? -29.120 -3.981 19.050 1.00 49.16 100 PHE A CA 1
ATOM 787 C C . PHE A 1 100 ? -27.674 -4.389 19.353 1.00 49.16 100 PHE A C 1
ATOM 789 O O . PHE A 1 100 ? -27.076 -3.989 20.353 1.00 49.16 100 PHE A O 1
ATOM 796 N N . SER A 1 101 ? -27.094 -5.182 18.450 1.00 56.53 101 SER A N 1
ATOM 797 C CA . SER A 1 101 ? -25.709 -5.648 18.532 1.00 56.53 101 SER A CA 1
ATOM 798 C C . SER A 1 101 ? -24.733 -4.466 18.522 1.00 56.53 101 SER A C 1
ATOM 800 O O . SER A 1 101 ? -24.765 -3.628 17.624 1.00 56.53 101 SER A O 1
ATOM 802 N N . THR A 1 102 ? -23.852 -4.390 19.522 1.00 58.00 102 THR A N 1
ATOM 803 C CA . THR A 1 102 ? -22.749 -3.412 19.548 1.00 58.00 102 THR A CA 1
ATOM 804 C C . THR A 1 102 ? -21.902 -3.547 18.278 1.00 58.00 102 THR A C 1
ATOM 806 O O . THR A 1 102 ? -21.560 -4.684 17.933 1.00 58.00 102 THR A O 1
ATOM 809 N N . PRO A 1 103 ? -21.494 -2.437 17.628 1.00 61.91 103 PRO A N 1
ATOM 810 C CA . PRO A 1 103 ? -20.573 -2.489 16.500 1.00 61.91 103 PRO A CA 1
ATOM 811 C C . PRO A 1 103 ? -19.304 -3.231 16.929 1.00 61.91 103 PRO A C 1
ATOM 813 O O . PRO A 1 103 ? -18.610 -2.816 17.851 1.00 61.91 103 PRO A O 1
ATOM 816 N N . ASN A 1 104 ? -19.047 -4.382 16.314 1.00 64.06 104 ASN A N 1
ATOM 817 C CA . ASN A 1 104 ? -17.889 -5.236 16.600 1.00 64.06 104 ASN A CA 1
ATOM 818 C C . ASN A 1 104 ? -16.885 -5.164 15.438 1.00 64.06 104 ASN A C 1
ATOM 820 O O . ASN A 1 104 ? -16.166 -6.120 15.145 1.00 64.06 104 ASN A O 1
ATOM 824 N N . ILE A 1 105 ? -16.892 -4.050 14.705 1.00 66.31 105 ILE A N 1
ATOM 825 C CA . ILE A 1 105 ? -16.158 -3.884 13.450 1.00 66.31 105 ILE A CA 1
ATOM 826 C C . ILE A 1 105 ? -14.679 -3.648 13.761 1.00 66.31 105 ILE A C 1
ATOM 828 O O . ILE A 1 105 ? -13.819 -4.357 13.243 1.00 66.31 105 ILE A O 1
ATOM 832 N N . ALA A 1 106 ? -14.348 -2.734 14.676 1.00 64.62 106 ALA A N 1
ATOM 833 C CA . ALA A 1 106 ? -12.954 -2.475 15.016 1.00 64.62 106 ALA A CA 1
ATOM 834 C C . ALA A 1 106 ? -12.342 -3.647 15.795 1.00 64.62 106 ALA A C 1
ATOM 836 O O . ALA A 1 106 ? -11.190 -4.027 15.572 1.00 64.62 106 ALA A O 1
ATOM 837 N N . ARG A 1 107 ? -13.110 -4.277 16.685 1.00 65.12 107 ARG A N 1
ATOM 838 C CA . ARG A 1 107 ? -12.673 -5.467 17.417 1.00 65.12 107 ARG A CA 1
ATOM 839 C C . ARG A 1 107 ? -12.563 -6.719 16.541 1.00 65.12 107 ARG A C 1
ATOM 841 O O . ARG A 1 107 ? -11.733 -7.558 16.876 1.00 65.12 107 ARG A O 1
ATOM 848 N N . SER A 1 108 ? -13.290 -6.852 15.431 1.00 64.19 108 SER A N 1
ATOM 849 C CA . SER A 1 108 ? -13.074 -7.947 14.466 1.00 64.19 108 SER A CA 1
ATOM 850 C C . SER A 1 108 ? -11.908 -7.673 13.507 1.00 64.19 108 SER A C 1
ATOM 852 O O . SER A 1 108 ? -11.064 -8.549 13.324 1.00 64.19 108 SER A O 1
ATOM 854 N N . LEU A 1 109 ? -11.788 -6.454 12.967 1.00 61.66 109 LEU A N 1
ATOM 855 C CA . LEU A 1 109 ? -10.737 -6.074 12.008 1.00 61.66 109 LEU A CA 1
ATOM 856 C C . LEU A 1 109 ? -9.356 -5.883 12.655 1.00 61.66 109 LEU A C 1
ATOM 858 O O . LEU A 1 109 ? -8.327 -6.251 12.086 1.00 61.66 109 LEU A O 1
ATOM 862 N N . PHE A 1 110 ? -9.320 -5.322 13.865 1.00 64.94 110 PHE A N 1
ATOM 863 C CA . PHE A 1 110 ? -8.090 -4.998 14.602 1.00 64.94 110 PHE A CA 1
ATOM 864 C C . PHE A 1 110 ? -7.940 -5.818 15.893 1.00 64.94 110 PHE A C 1
ATOM 866 O O . PHE A 1 110 ? -7.030 -5.594 16.703 1.00 64.94 110 PHE A O 1
ATOM 873 N N . GLY A 1 111 ? -8.825 -6.793 16.105 1.00 58.81 111 GLY A N 1
ATOM 874 C CA . GLY A 1 111 ? -8.743 -7.749 17.197 1.00 58.81 111 GLY A CA 1
ATOM 875 C C . GLY A 1 111 ? -7.572 -8.694 17.022 1.00 58.81 111 GLY A C 1
ATOM 876 O O . GLY A 1 111 ? -7.625 -9.670 16.281 1.00 58.81 111 GLY A O 1
ATOM 877 N N . THR A 1 112 ? -6.505 -8.471 17.775 1.00 52.84 112 THR A N 1
ATOM 878 C CA . THR A 1 112 ? -5.537 -9.530 18.031 1.00 52.84 112 THR A CA 1
ATOM 879 C C . THR A 1 112 ? -6.237 -10.656 18.802 1.00 52.84 112 THR A C 1
ATOM 881 O O . THR A 1 112 ? -6.586 -10.471 19.965 1.00 52.84 112 THR A O 1
ATOM 884 N N . LYS A 1 113 ? -6.390 -11.843 18.192 1.00 47.34 113 LYS A N 1
ATOM 885 C CA . LYS A 1 113 ? -6.844 -13.094 18.850 1.00 47.34 113 LYS A CA 1
ATOM 886 C C . LYS A 1 113 ? -5.951 -13.549 20.022 1.00 47.34 113 LYS A C 1
ATOM 888 O O . LYS A 1 113 ? -6.125 -14.648 20.533 1.00 47.34 113 LYS A O 1
ATOM 893 N N . LYS A 1 114 ? -4.948 -12.766 20.430 1.00 44.75 114 LYS A N 1
ATOM 894 C CA . LYS A 1 114 ? -3.974 -13.216 21.421 1.00 44.75 114 LYS A CA 1
ATOM 895 C C . LYS A 1 114 ? -4.522 -13.011 22.837 1.00 44.75 114 LYS A C 1
ATOM 897 O O . LYS A 1 114 ? -4.814 -11.861 23.182 1.00 44.75 114 LYS A O 1
ATOM 902 N N . PRO A 1 115 ? -4.617 -14.073 23.659 1.00 41.75 115 PRO A N 1
ATOM 903 C CA . PRO A 1 115 ? -4.740 -13.904 25.099 1.00 41.75 115 PRO A CA 1
ATOM 904 C C . PRO A 1 115 ? -3.578 -13.030 25.575 1.00 41.75 115 PRO A C 1
ATOM 906 O O . PRO A 1 115 ? -2.462 -13.127 25.054 1.00 41.75 115 PRO A O 1
ATOM 909 N N . ARG A 1 116 ? -3.856 -12.120 26.515 1.00 44.28 116 ARG A N 1
ATOM 910 C CA . ARG A 1 116 ? -2.800 -11.360 27.189 1.00 44.28 116 ARG A CA 1
ATOM 911 C C . ARG A 1 116 ? -1.826 -12.397 27.758 1.00 44.28 116 ARG A C 1
ATOM 913 O O . ARG A 1 116 ? -2.286 -13.227 28.540 1.00 44.28 116 ARG A O 1
ATOM 920 N N . PRO A 1 117 ? -0.547 -12.421 27.347 1.00 40.84 117 PRO A N 1
ATOM 921 C CA . PRO A 1 117 ? 0.396 -13.320 27.984 1.00 40.84 117 PRO A CA 1
ATOM 922 C C . PRO A 1 117 ? 0.425 -12.958 29.469 1.00 40.84 117 PRO A C 1
ATOM 924 O O . PRO A 1 117 ? 0.532 -11.775 29.809 1.00 40.84 117 PRO A O 1
ATOM 927 N N . LEU A 1 118 ? 0.273 -13.967 30.331 1.00 46.28 118 LEU A N 1
ATOM 928 C CA . LEU A 1 118 ? 0.649 -13.843 31.733 1.00 46.28 118 LEU A CA 1
ATOM 929 C C . LEU A 1 118 ? 2.047 -13.227 31.758 1.00 46.28 118 LEU A C 1
ATOM 931 O O . LEU A 1 118 ? 2.926 -13.643 31.002 1.00 46.28 118 LEU A O 1
ATOM 935 N N . ILE A 1 119 ? 2.207 -12.186 32.567 1.00 43.81 119 ILE A N 1
ATOM 936 C CA . ILE A 1 119 ? 3.461 -11.463 32.733 1.00 43.81 119 ILE A CA 1
ATOM 937 C C . ILE A 1 119 ? 4.469 -12.459 33.318 1.00 43.81 119 ILE A C 1
ATOM 939 O O . ILE A 1 119 ? 4.526 -12.662 34.525 1.00 43.81 119 ILE A O 1
ATOM 943 N N . SER A 1 120 ? 5.231 -13.138 32.461 1.00 46.50 120 SER A N 1
ATOM 944 C CA . SER A 1 120 ? 6.382 -13.919 32.890 1.00 46.50 120 SER A CA 1
ATOM 945 C C . SER A 1 120 ? 7.544 -12.948 33.048 1.00 46.50 120 SER A C 1
ATOM 947 O O . SER A 1 120 ? 8.057 -12.413 32.059 1.00 46.50 120 SER A O 1
ATOM 949 N N . HIS A 1 121 ? 7.953 -12.702 34.288 1.00 38.38 121 HIS A N 1
ATOM 950 C CA . HIS A 1 121 ? 9.145 -11.926 34.609 1.00 38.38 121 HIS A CA 1
ATOM 951 C C . HIS A 1 121 ? 10.404 -12.732 34.261 1.00 38.38 121 HIS A C 1
ATOM 953 O O . HIS A 1 121 ? 11.084 -13.271 35.124 1.00 38.38 121 HIS A O 1
ATOM 959 N N . THR A 1 122 ? 10.721 -12.845 32.973 1.00 51.69 122 THR A N 1
ATOM 960 C CA . THR A 1 122 ? 12.059 -13.259 32.540 1.00 51.69 122 THR A CA 1
ATOM 961 C C . THR A 1 122 ? 12.971 -12.040 32.539 1.00 51.69 122 THR A C 1
ATOM 963 O O . THR A 1 122 ? 12.746 -11.112 31.760 1.00 51.69 122 THR A O 1
ATOM 966 N N . PHE A 1 123 ? 14.010 -12.062 33.377 1.00 50.53 123 PHE A N 1
ATOM 967 C CA . PHE A 1 123 ? 15.146 -11.140 33.330 1.00 50.53 123 PHE A CA 1
ATOM 968 C C . PHE A 1 123 ? 15.887 -11.328 32.001 1.00 50.53 123 PHE A C 1
ATOM 970 O O . PHE A 1 123 ? 16.806 -12.131 31.873 1.00 50.53 123 PHE A O 1
ATOM 977 N N . LYS A 1 124 ? 15.424 -10.634 30.964 1.00 56.84 124 LYS A N 1
ATOM 978 C CA . LYS A 1 124 ? 16.018 -10.641 29.629 1.00 56.84 124 LYS A CA 1
ATOM 979 C C . LYS A 1 124 ? 16.439 -9.223 29.281 1.00 56.84 124 LYS A C 1
ATOM 981 O O . LYS A 1 124 ? 15.668 -8.288 29.462 1.00 56.84 124 LYS A O 1
ATOM 986 N N . ASN A 1 125 ? 17.652 -9.107 28.749 1.00 69.56 125 ASN A N 1
ATOM 987 C CA . ASN A 1 125 ? 18.337 -7.862 28.418 1.00 69.56 125 ASN A CA 1
ATOM 988 C C . ASN A 1 125 ? 17.398 -6.842 27.735 1.00 69.56 125 ASN A C 1
ATOM 990 O O . ASN A 1 125 ? 16.993 -7.006 26.579 1.00 69.56 125 ASN A O 1
ATOM 994 N N . ASP A 1 126 ? 16.992 -5.825 28.494 1.00 71.81 126 ASP A N 1
ATOM 995 C CA . ASP A 1 126 ? 15.825 -4.986 28.198 1.00 71.81 126 ASP A CA 1
ATOM 996 C C . ASP A 1 126 ? 16.041 -4.125 26.937 1.00 71.81 126 ASP A C 1
ATOM 998 O O . ASP A 1 126 ? 15.111 -3.821 26.189 1.00 71.81 126 ASP A O 1
ATOM 1002 N N . GLN A 1 127 ? 17.299 -3.802 26.625 1.00 76.88 127 GLN A N 1
ATOM 1003 C CA . GLN A 1 127 ? 17.664 -3.040 25.430 1.00 76.88 127 GLN A CA 1
ATOM 1004 C C . GLN A 1 127 ? 17.517 -3.850 24.136 1.00 76.88 127 GLN A C 1
ATOM 1006 O O . GLN A 1 127 ? 16.902 -3.381 23.176 1.00 76.88 127 GLN A O 1
ATOM 1011 N N . LEU A 1 128 ? 18.007 -5.093 24.122 1.00 78.62 128 LEU A N 1
ATOM 1012 C CA . LEU A 1 128 ? 17.934 -5.978 22.954 1.00 78.62 128 LEU A CA 1
ATOM 1013 C C . LEU A 1 128 ? 16.480 -6.305 22.596 1.00 78.62 128 LEU A C 1
ATOM 1015 O O . LEU A 1 128 ? 16.098 -6.248 21.428 1.00 78.62 128 LEU A O 1
ATOM 1019 N N . ASN A 1 129 ? 15.633 -6.548 23.600 1.00 77.94 129 ASN A N 1
ATOM 1020 C CA . ASN A 1 129 ? 14.206 -6.790 23.379 1.00 77.94 129 ASN A CA 1
ATOM 1021 C C . ASN A 1 129 ? 13.461 -5.540 22.899 1.00 77.94 129 ASN A C 1
ATOM 1023 O O . ASN A 1 129 ? 12.546 -5.644 22.078 1.00 77.94 129 ASN A O 1
ATOM 1027 N N . LYS A 1 130 ? 13.850 -4.342 23.353 1.00 79.88 130 LYS A N 1
ATOM 1028 C CA . LYS A 1 130 ? 13.299 -3.081 22.833 1.00 79.88 130 LYS A CA 1
ATOM 1029 C C . LYS A 1 130 ? 13.651 -2.884 21.359 1.00 79.88 130 LYS A C 1
ATOM 1031 O O . LYS A 1 130 ? 12.766 -2.543 20.579 1.00 79.88 130 LYS A O 1
ATOM 1036 N N . VAL A 1 131 ? 14.891 -3.156 20.954 1.00 78.75 131 VAL A N 1
ATOM 1037 C CA . VAL A 1 131 ? 15.308 -3.059 19.545 1.00 78.75 131 VAL A CA 1
ATOM 1038 C C . VAL A 1 131 ? 14.614 -4.123 18.691 1.00 78.75 131 VAL A C 1
ATOM 1040 O O . VAL A 1 131 ? 13.958 -3.780 17.709 1.00 78.75 131 VAL A O 1
ATOM 1043 N N . LEU A 1 132 ? 14.649 -5.393 19.103 1.00 76.19 132 LEU A N 1
ATOM 1044 C CA . LEU A 1 132 ? 13.984 -6.495 18.397 1.00 76.19 132 LEU A CA 1
ATOM 1045 C C . LEU A 1 132 ? 12.472 -6.288 18.281 1.00 76.19 132 LEU A C 1
ATOM 1047 O O . LEU A 1 132 ? 11.884 -6.586 17.245 1.00 76.19 132 LEU A O 1
ATOM 1051 N N . SER A 1 133 ? 11.820 -5.752 19.314 1.00 77.69 133 SER A N 1
ATOM 1052 C CA . SER A 1 133 ? 10.384 -5.462 19.259 1.00 77.69 133 SER A CA 1
ATOM 1053 C C . SER A 1 133 ? 10.049 -4.286 18.342 1.00 77.69 133 SER A C 1
ATOM 1055 O O . SER A 1 133 ? 8.997 -4.318 17.703 1.00 77.69 133 SER A O 1
ATOM 1057 N N . ARG A 1 134 ? 10.927 -3.279 18.221 1.00 75.69 134 ARG A N 1
ATOM 1058 C CA . ARG A 1 134 ? 10.801 -2.221 17.205 1.00 75.69 134 ARG A CA 1
ATOM 1059 C C . ARG A 1 134 ? 10.966 -2.804 15.806 1.00 75.69 134 ARG A C 1
ATOM 1061 O O . ARG A 1 134 ? 10.064 -2.639 14.995 1.00 75.69 134 ARG A O 1
ATOM 1068 N N . ILE A 1 135 ? 12.026 -3.574 15.560 1.00 75.56 135 ILE A N 1
ATOM 1069 C CA . ILE A 1 135 ? 12.270 -4.226 14.264 1.00 75.56 135 ILE A CA 1
ATOM 1070 C C . ILE A 1 135 ? 11.099 -5.135 13.885 1.00 75.56 135 ILE A C 1
ATOM 1072 O O . ILE A 1 135 ? 10.579 -5.026 12.783 1.00 75.56 135 ILE A O 1
ATOM 1076 N N . ASN A 1 136 ? 10.604 -5.966 14.805 1.00 79.38 136 ASN A N 1
ATOM 1077 C CA . ASN A 1 136 ? 9.449 -6.827 14.544 1.00 79.38 136 ASN A CA 1
ATOM 1078 C C . ASN A 1 136 ? 8.167 -6.037 14.265 1.00 79.38 136 ASN A C 1
ATOM 1080 O O . ASN A 1 136 ? 7.340 -6.482 13.470 1.00 79.38 136 ASN A O 1
ATOM 1084 N N . LYS A 1 137 ? 7.971 -4.876 14.902 1.00 76.75 137 LYS A N 1
ATOM 1085 C CA . LYS A 1 137 ? 6.846 -3.992 14.577 1.00 76.75 137 LYS A CA 1
ATOM 1086 C C . LYS A 1 137 ? 6.989 -3.430 13.168 1.00 76.75 137 LYS A C 1
ATOM 1088 O O . LYS A 1 137 ? 6.027 -3.518 12.413 1.00 76.75 137 LYS A O 1
ATOM 1093 N N . GLU A 1 138 ? 8.167 -2.927 12.811 1.00 76.50 138 GLU A N 1
ATOM 1094 C CA . GLU A 1 138 ? 8.422 -2.354 11.487 1.00 76.50 138 GLU A CA 1
ATOM 1095 C C . GLU A 1 138 ? 8.363 -3.405 10.375 1.00 76.50 138 GLU A C 1
ATOM 1097 O O . GLU A 1 138 ? 7.721 -3.178 9.355 1.00 76.50 138 GLU A O 1
ATOM 1102 N N . ALA A 1 139 ? 8.935 -4.590 10.592 1.00 70.12 139 ALA A N 1
ATOM 1103 C CA . ALA A 1 139 ? 8.866 -5.713 9.661 1.00 70.12 139 ALA A CA 1
ATOM 1104 C C . ALA A 1 139 ? 7.420 -6.175 9.453 1.00 70.12 139 ALA A C 1
ATOM 1106 O O . ALA A 1 139 ? 6.983 -6.417 8.331 1.00 70.12 139 ALA A O 1
ATOM 1107 N N . ARG A 1 140 ? 6.625 -6.236 10.527 1.00 76.62 140 ARG A N 1
ATOM 1108 C CA . ARG A 1 140 ? 5.201 -6.565 10.423 1.00 76.62 140 ARG A CA 1
ATOM 1109 C C . ARG A 1 140 ? 4.413 -5.481 9.697 1.00 76.62 140 ARG A C 1
ATOM 1111 O O . ARG A 1 140 ? 3.471 -5.815 8.984 1.00 76.62 140 ARG A O 1
ATOM 1118 N N . LEU A 1 141 ? 4.777 -4.214 9.888 1.00 75.62 141 LEU A N 1
ATOM 1119 C CA . LEU A 1 141 ? 4.193 -3.094 9.157 1.00 75.62 141 LEU A CA 1
ATOM 1120 C C . LEU A 1 141 ? 4.495 -3.222 7.660 1.00 75.62 141 LEU A C 1
ATOM 1122 O O . LEU A 1 141 ? 3.571 -3.130 6.863 1.00 75.62 141 LEU A O 1
ATOM 1126 N N . ALA A 1 142 ? 5.750 -3.524 7.315 1.00 70.19 142 ALA A N 1
ATOM 1127 C CA . ALA A 1 142 ? 6.219 -3.702 5.945 1.00 70.19 142 ALA A CA 1
ATOM 1128 C C . ALA A 1 142 ? 5.549 -4.894 5.238 1.00 70.19 142 ALA A C 1
ATOM 1130 O O . ALA A 1 142 ? 5.104 -4.780 4.100 1.00 70.19 142 ALA A O 1
ATOM 1131 N N . ILE A 1 143 ? 5.403 -6.033 5.923 1.00 73.88 143 ILE A N 1
ATOM 1132 C CA . ILE A 1 143 ? 4.678 -7.194 5.379 1.00 73.88 143 ILE A CA 1
ATOM 1133 C C . ILE A 1 143 ? 3.198 -6.849 5.151 1.00 73.88 143 ILE A C 1
ATOM 1135 O O . ILE A 1 143 ? 2.614 -7.267 4.160 1.00 73.88 143 ILE A O 1
ATOM 1139 N N . LYS A 1 144 ? 2.582 -6.065 6.046 1.00 77.38 144 LYS A N 1
ATOM 1140 C CA . LYS A 1 144 ? 1.183 -5.618 5.915 1.00 77.38 144 LYS A CA 1
ATOM 1141 C C . LYS A 1 144 ? 0.972 -4.480 4.909 1.00 77.38 144 LYS A C 1
ATOM 1143 O O . LYS A 1 144 ? -0.180 -4.145 4.634 1.00 77.38 144 LYS A O 1
ATOM 1148 N N . SER A 1 145 ? 2.041 -3.855 4.430 1.00 78.25 145 SER A N 1
ATOM 1149 C CA . SER A 1 145 ? 2.019 -2.822 3.391 1.00 78.25 145 SER A CA 1
ATOM 1150 C C . SER A 1 145 ? 2.421 -3.389 2.028 1.00 78.25 145 SER A C 1
ATOM 1152 O O . SER A 1 145 ? 2.972 -2.666 1.205 1.00 78.25 145 SER A O 1
ATOM 1154 N N . ASP A 1 146 ? 2.224 -4.699 1.842 1.00 84.19 146 ASP A N 1
ATOM 1155 C CA . ASP A 1 146 ? 2.501 -5.439 0.613 1.00 84.19 146 ASP A CA 1
ATOM 1156 C C . ASP A 1 146 ? 3.893 -5.170 0.030 1.00 84.19 146 ASP A C 1
ATOM 1158 O O . ASP A 1 146 ? 4.064 -5.000 -1.171 1.00 84.19 146 ASP A O 1
ATOM 1162 N N . LEU A 1 147 ? 4.930 -5.195 0.878 1.00 86.06 147 LEU A N 1
ATOM 1163 C CA . LEU A 1 147 ? 6.330 -5.082 0.443 1.00 86.06 147 LEU A CA 1
ATOM 1164 C C . LEU A 1 147 ? 6.655 -6.007 -0.743 1.00 86.06 147 LEU A C 1
ATOM 1166 O O . LEU A 1 147 ? 7.361 -5.608 -1.665 1.00 86.06 147 LEU A O 1
ATOM 1170 N N . ILE A 1 148 ? 6.107 -7.227 -0.739 1.00 87.25 148 ILE A N 1
ATOM 1171 C CA . ILE A 1 148 ? 6.299 -8.216 -1.808 1.00 87.25 148 ILE A CA 1
ATOM 1172 C C . ILE A 1 148 ? 5.824 -7.668 -3.161 1.00 87.25 148 ILE A C 1
ATOM 1174 O O . ILE A 1 148 ? 6.513 -7.845 -4.160 1.00 87.25 148 ILE A O 1
ATOM 1178 N N . PHE A 1 149 ? 4.693 -6.960 -3.198 1.00 89.50 149 PHE A N 1
ATOM 1179 C CA . PHE A 1 149 ? 4.148 -6.375 -4.423 1.00 89.50 149 PHE A CA 1
ATOM 1180 C C . PHE A 1 149 ? 5.120 -5.367 -5.053 1.00 89.50 149 PHE A C 1
ATOM 1182 O O . PHE A 1 149 ? 5.419 -5.456 -6.244 1.00 89.50 149 PHE A O 1
ATOM 1189 N N . TYR A 1 150 ? 5.688 -4.466 -4.247 1.00 90.19 150 TYR A N 1
ATOM 1190 C CA . TYR A 1 150 ? 6.659 -3.480 -4.732 1.00 90.19 150 TYR A CA 1
ATOM 1191 C C . TYR A 1 150 ? 8.004 -4.103 -5.104 1.00 90.19 150 TYR A C 1
ATOM 1193 O O . TYR A 1 150 ? 8.630 -3.649 -6.057 1.00 90.19 150 TYR A O 1
ATOM 1201 N N . LEU A 1 151 ? 8.439 -5.158 -4.405 1.00 90.81 151 LEU A N 1
ATOM 1202 C CA . LEU A 1 151 ? 9.643 -5.903 -4.782 1.00 90.81 151 LEU A CA 1
ATOM 1203 C C . LEU A 1 151 ? 9.478 -6.585 -6.144 1.00 90.81 151 LEU A C 1
ATOM 1205 O O . LEU A 1 151 ? 10.385 -6.516 -6.967 1.00 90.81 151 LEU A O 1
ATOM 1209 N N . VAL A 1 152 ? 8.319 -7.195 -6.409 1.00 91.25 152 VAL A N 1
ATOM 1210 C CA . VAL A 1 152 ? 8.022 -7.819 -7.708 1.00 91.25 152 VAL A CA 1
ATOM 1211 C C . VAL A 1 152 ? 7.997 -6.774 -8.826 1.00 91.25 152 VAL 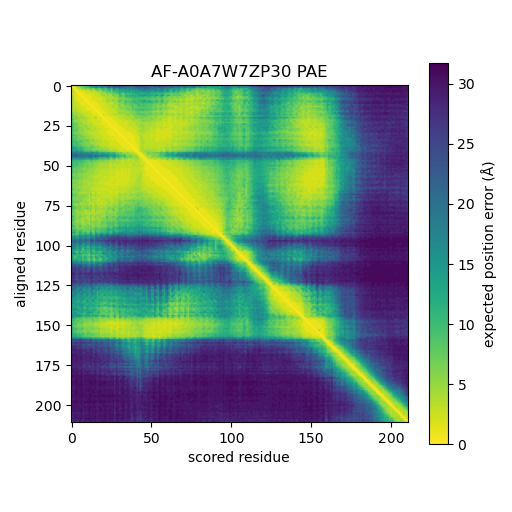A C 1
ATOM 1213 O O . VAL A 1 152 ? 8.636 -6.980 -9.856 1.00 91.25 152 VAL A O 1
ATOM 1216 N N . LEU A 1 153 ? 7.330 -5.632 -8.618 1.00 88.62 153 LEU A N 1
ATOM 1217 C CA . LEU A 1 153 ? 7.328 -4.521 -9.583 1.00 88.62 153 LEU A CA 1
ATOM 1218 C C . LEU A 1 153 ? 8.734 -3.951 -9.815 1.00 88.62 153 LEU A C 1
ATOM 1220 O O . LEU A 1 153 ? 9.121 -3.697 -10.955 1.00 88.62 153 LEU A O 1
ATOM 1224 N N . GLY A 1 154 ? 9.510 -3.789 -8.742 1.00 89.56 154 GLY A N 1
ATOM 1225 C CA . GLY A 1 154 ? 10.884 -3.305 -8.803 1.00 89.56 154 GLY A CA 1
ATOM 1226 C C . GLY A 1 154 ? 11.770 -4.233 -9.623 1.00 89.56 154 GLY A C 1
ATOM 1227 O O . GLY A 1 154 ? 12.448 -3.770 -10.536 1.00 89.56 154 GLY A O 1
ATOM 1228 N N . LEU A 1 155 ? 11.706 -5.545 -9.367 1.00 89.56 155 LEU A N 1
ATOM 1229 C CA . LEU A 1 155 ? 12.423 -6.562 -10.141 1.00 89.56 155 LEU A CA 1
ATOM 1230 C C . LEU A 1 155 ? 11.987 -6.583 -11.610 1.00 89.56 155 LEU A C 1
ATOM 1232 O O . LEU A 1 155 ? 12.844 -6.656 -12.488 1.00 89.56 155 LEU A O 1
ATOM 1236 N N . ALA A 1 156 ? 10.688 -6.453 -11.892 1.00 86.50 156 ALA A N 1
ATOM 1237 C CA . ALA A 1 156 ? 10.179 -6.388 -13.262 1.00 86.50 156 ALA A CA 1
ATOM 1238 C C . ALA A 1 156 ? 10.775 -5.208 -14.051 1.00 86.50 156 ALA A C 1
ATOM 1240 O O . ALA A 1 156 ? 11.088 -5.355 -15.233 1.00 86.50 156 ALA A O 1
ATOM 1241 N N . ALA A 1 157 ? 11.024 -4.068 -13.397 1.00 85.44 157 ALA A N 1
ATOM 1242 C CA . ALA A 1 157 ? 11.672 -2.917 -14.027 1.00 85.44 157 ALA A CA 1
ATOM 1243 C C . ALA A 1 157 ? 13.129 -3.186 -14.457 1.00 85.44 157 ALA A C 1
ATOM 1245 O O . ALA A 1 157 ? 13.638 -2.491 -15.336 1.00 85.44 157 ALA A O 1
ATOM 1246 N N . TRP A 1 158 ? 13.805 -4.187 -13.881 1.00 85.00 158 TRP A N 1
ATOM 1247 C CA . TRP A 1 158 ? 15.177 -4.592 -14.234 1.00 85.00 158 TRP A CA 1
ATOM 1248 C C . TRP A 1 158 ? 15.246 -5.700 -15.286 1.00 85.00 158 TRP A C 1
ATOM 1250 O O . TRP A 1 158 ? 16.341 -6.146 -15.634 1.00 85.00 158 TRP A O 1
ATOM 1260 N N . LEU A 1 159 ? 14.109 -6.124 -15.842 1.00 81.19 159 LEU A N 1
ATOM 1261 C CA . LEU A 1 159 ? 14.036 -7.160 -16.871 1.00 81.19 159 LEU A CA 1
ATOM 1262 C C . LEU A 1 159 ? 13.759 -6.605 -18.288 1.00 81.19 159 LEU A C 1
ATOM 1264 O O . LEU A 1 159 ? 12.978 -7.216 -19.018 1.00 81.19 159 LEU A O 1
ATOM 1268 N N . PRO A 1 160 ? 14.400 -5.514 -18.773 1.00 62.62 160 PRO A N 1
ATOM 1269 C CA . PRO A 1 160 ? 14.102 -4.968 -20.101 1.00 62.62 160 PRO A CA 1
ATOM 1270 C C . PRO A 1 160 ? 14.446 -5.939 -21.246 1.00 62.62 160 PRO A C 1
ATOM 1272 O O . PRO A 1 160 ? 13.984 -5.754 -22.366 1.00 62.62 160 PRO A O 1
ATOM 1275 N N . LYS A 1 161 ? 15.195 -7.021 -20.977 1.00 58.44 161 LYS A N 1
ATOM 1276 C CA . LYS A 1 161 ? 15.449 -8.094 -21.953 1.00 58.44 161 LYS A CA 1
ATOM 1277 C C . LYS A 1 161 ? 14.247 -9.012 -22.216 1.00 58.44 161 LYS A C 1
ATOM 1279 O O . LYS A 1 161 ? 14.264 -9.710 -23.222 1.00 58.44 161 LYS A O 1
ATOM 1284 N N . TRP A 1 162 ? 13.228 -9.037 -21.353 1.00 55.28 162 TRP A N 1
ATOM 1285 C CA . TRP A 1 162 ? 12.111 -9.984 -21.490 1.00 55.28 162 TRP A CA 1
ATOM 1286 C C . TRP A 1 162 ? 11.180 -9.677 -22.662 1.00 55.28 162 TRP A C 1
ATOM 1288 O O . TRP A 1 162 ? 10.561 -10.592 -23.194 1.00 55.28 162 TRP A O 1
ATOM 1298 N N . PHE A 1 163 ? 11.095 -8.417 -23.093 1.00 57.53 163 PHE A N 1
ATOM 1299 C CA . PHE A 1 163 ? 10.127 -8.026 -24.119 1.00 57.53 163 PHE A CA 1
ATOM 1300 C C . PHE A 1 163 ? 10.658 -8.058 -25.545 1.00 57.53 163 PHE A C 1
ATOM 1302 O O . PHE A 1 163 ? 9.888 -7.759 -26.449 1.00 57.53 163 PHE A O 1
ATOM 1309 N N . GLY A 1 164 ? 11.926 -8.439 -25.759 1.00 53.81 164 GLY A N 1
ATOM 1310 C CA . GLY A 1 164 ? 12.446 -8.776 -27.089 1.00 53.81 164 GLY A CA 1
ATOM 1311 C C . GLY A 1 164 ? 12.111 -7.762 -28.185 1.00 53.81 164 GLY A C 1
ATOM 1312 O O . GLY A 1 164 ? 11.979 -8.161 -29.338 1.00 53.81 164 GLY A O 1
ATOM 1313 N N . VAL A 1 165 ? 11.926 -6.481 -27.838 1.00 54.88 165 VAL A N 1
ATOM 1314 C CA . VAL A 1 165 ? 11.559 -5.445 -28.801 1.00 54.88 165 VAL A CA 1
ATOM 1315 C C . VAL A 1 165 ? 12.802 -5.203 -29.633 1.00 54.88 165 VAL A C 1
ATOM 1317 O O . VAL A 1 165 ? 13.675 -4.412 -29.278 1.00 54.88 165 VAL A O 1
ATOM 1320 N N . THR A 1 166 ? 12.926 -5.963 -30.717 1.00 53.38 166 THR A N 1
ATOM 1321 C CA . THR A 1 166 ? 13.878 -5.673 -31.775 1.00 53.38 166 THR A CA 1
ATOM 1322 C C . THR A 1 166 ? 13.612 -4.237 -32.202 1.00 53.38 166 THR A C 1
ATOM 1324 O O . THR A 1 166 ? 12.467 -3.945 -32.568 1.00 53.38 166 THR A O 1
ATOM 1327 N N . PRO A 1 167 ? 14.607 -3.333 -32.130 1.00 56.97 167 PRO A N 1
ATOM 1328 C CA . PRO A 1 167 ? 14.450 -2.002 -32.686 1.00 56.97 167 PRO A CA 1
ATOM 1329 C C . PRO A 1 167 ? 13.994 -2.185 -34.129 1.00 56.97 167 PRO A C 1
ATOM 1331 O O . PRO A 1 167 ? 14.670 -2.843 -34.921 1.00 56.97 167 PRO A O 1
ATOM 1334 N N . GLN A 1 168 ? 12.791 -1.701 -34.430 1.00 55.19 168 GLN A N 1
ATOM 1335 C CA . GLN A 1 168 ? 12.246 -1.747 -35.775 1.00 55.19 168 GLN A CA 1
ATOM 1336 C C . GLN A 1 168 ? 13.271 -1.031 -36.659 1.00 55.19 168 GLN A C 1
ATOM 1338 O O . GLN A 1 168 ? 13.559 0.144 -36.414 1.00 55.19 168 GLN A O 1
ATOM 1343 N N . SER A 1 169 ? 13.897 -1.756 -37.598 1.00 56.41 169 SER A N 1
ATOM 1344 C CA . SER A 1 169 ? 14.832 -1.150 -38.551 1.00 56.41 169 SER A CA 1
ATOM 1345 C C . SER A 1 169 ? 14.174 0.102 -39.120 1.00 56.41 169 SER A C 1
ATOM 1347 O O . SER A 1 169 ? 12.996 0.022 -39.486 1.00 56.41 169 SER A O 1
ATOM 1349 N N . PRO A 1 170 ? 14.877 1.248 -39.161 1.00 62.09 170 PRO A N 1
ATOM 1350 C CA . PRO A 1 170 ? 14.294 2.473 -39.676 1.00 62.09 170 PRO A CA 1
ATOM 1351 C C . PRO A 1 170 ? 13.749 2.180 -41.071 1.00 62.09 170 PRO A C 1
ATOM 1353 O O . PRO A 1 170 ? 14.494 1.736 -41.947 1.00 62.09 170 PRO A O 1
ATOM 1356 N N . SER A 1 171 ? 12.437 2.361 -41.247 1.00 65.88 171 SER A N 1
ATOM 1357 C CA . SER A 1 171 ? 11.794 2.249 -42.551 1.00 65.88 171 SER A CA 1
ATOM 1358 C C . SER A 1 171 ? 12.607 3.085 -43.539 1.00 65.88 171 SER A C 1
ATOM 1360 O O . SER A 1 171 ? 12.921 4.235 -43.207 1.00 65.88 171 SER A O 1
ATOM 1362 N N . PRO A 1 172 ? 13.002 2.535 -44.702 1.00 65.00 172 PRO A N 1
ATOM 1363 C CA . PRO A 1 172 ? 13.830 3.265 -45.646 1.00 65.00 172 PRO A CA 1
ATOM 1364 C C . PRO A 1 172 ? 13.143 4.591 -45.960 1.00 65.00 172 PRO A C 1
ATOM 1366 O O . PRO A 1 172 ? 11.950 4.628 -46.269 1.00 65.00 172 PRO A O 1
ATOM 1369 N N . SER A 1 173 ? 13.888 5.686 -45.824 1.00 62.53 173 SER A N 1
ATOM 1370 C CA . SER A 1 173 ? 13.409 7.015 -46.173 1.00 62.53 173 SER A CA 1
ATOM 1371 C C . SER A 1 173 ? 12.952 6.985 -47.626 1.00 62.53 173 SER A C 1
ATOM 1373 O O . SER A 1 173 ? 13.778 6.820 -48.530 1.00 62.53 173 SER A O 1
ATOM 1375 N N . VAL A 1 174 ? 11.643 7.123 -47.847 1.00 63.41 174 VAL A N 1
ATOM 1376 C CA . VAL A 1 174 ? 11.068 7.345 -49.175 1.00 63.41 174 VAL A CA 1
ATOM 1377 C C . VAL A 1 174 ? 11.661 8.653 -49.679 1.00 63.41 174 VAL A C 1
ATOM 1379 O O . VAL A 1 174 ? 11.233 9.745 -49.311 1.00 63.41 174 VAL A O 1
ATOM 1382 N N . THR A 1 175 ? 12.722 8.533 -50.467 1.00 58.06 175 THR A N 1
ATOM 1383 C CA . THR A 1 175 ? 13.361 9.668 -51.113 1.00 58.06 175 THR A CA 1
ATOM 1384 C C . THR A 1 175 ? 12.476 9.996 -52.301 1.00 58.06 175 THR A C 1
ATOM 1386 O O . THR A 1 175 ? 12.531 9.317 -53.323 1.00 58.06 175 THR A O 1
ATOM 1389 N N . ILE A 1 176 ? 11.592 10.982 -52.149 1.00 62.81 176 ILE A N 1
ATOM 1390 C CA . ILE A 1 176 ? 10.805 11.501 -53.266 1.00 62.81 176 ILE A CA 1
ATOM 1391 C C . ILE A 1 176 ? 11.792 12.237 -54.180 1.00 62.81 176 ILE A C 1
ATOM 1393 O O . ILE A 1 176 ? 12.118 13.402 -53.957 1.00 62.81 176 ILE A O 1
ATOM 1397 N N . GLN A 1 177 ? 12.328 11.538 -55.182 1.00 53.91 177 GLN A N 1
ATOM 1398 C CA . GLN A 1 177 ? 13.002 12.179 -56.305 1.00 53.91 177 GLN A CA 1
ATOM 1399 C C . GLN A 1 177 ? 11.940 12.949 -57.090 1.00 53.91 177 GLN A C 1
ATOM 1401 O O . GLN A 1 177 ? 11.188 12.374 -57.874 1.00 53.91 177 GLN A O 1
ATOM 1406 N N . ASN A 1 178 ? 11.875 14.262 -56.874 1.00 62.09 178 ASN A N 1
ATOM 1407 C CA . ASN A 1 178 ? 11.198 15.171 -57.790 1.00 62.09 178 ASN A CA 1
ATOM 1408 C C . ASN A 1 178 ? 11.996 15.213 -59.099 1.00 62.09 178 ASN A C 1
ATOM 1410 O O . ASN A 1 178 ? 12.807 16.110 -59.323 1.00 62.09 178 ASN A O 1
ATOM 1414 N N . THR A 1 179 ? 11.793 14.217 -59.960 1.00 61.12 179 THR A N 1
ATOM 1415 C CA . THR A 1 179 ? 12.251 14.274 -61.346 1.00 61.12 179 THR A CA 1
ATOM 1416 C C . THR A 1 179 ? 11.366 15.276 -62.073 1.00 61.12 179 THR A C 1
ATOM 1418 O O . THR A 1 179 ? 10.258 14.955 -62.495 1.00 61.12 179 THR A O 1
ATOM 1421 N N . ILE A 1 180 ? 11.847 16.511 -62.201 1.00 57.16 180 ILE A N 1
ATOM 1422 C CA . ILE A 1 180 ? 11.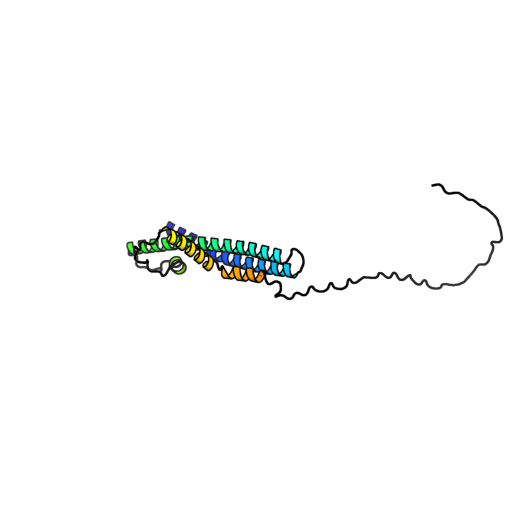277 17.484 -63.131 1.00 57.16 180 ILE A CA 1
ATOM 1423 C C . ILE A 1 180 ? 11.567 16.950 -64.540 1.00 57.16 180 ILE A C 1
ATOM 1425 O O . ILE A 1 180 ? 12.687 17.066 -65.034 1.00 57.16 180 ILE A O 1
ATOM 1429 N N . GLN A 1 181 ? 10.580 16.309 -65.168 1.00 55.59 181 GLN A N 1
ATOM 1430 C CA . GLN A 1 181 ? 10.623 16.012 -66.599 1.00 55.59 181 GLN A CA 1
ATOM 1431 C C . GLN A 1 181 ? 10.503 17.337 -67.368 1.00 55.59 181 GLN A C 1
ATOM 1433 O O . GLN A 1 181 ? 9.512 18.046 -67.179 1.00 55.59 181 GLN A O 1
ATOM 1438 N N . PRO A 1 182 ? 11.471 17.713 -68.225 1.00 55.44 182 PRO A N 1
ATOM 1439 C CA . PRO A 1 182 ? 11.279 18.843 -69.120 1.00 55.44 182 PRO A CA 1
ATOM 1440 C C . PRO A 1 182 ? 10.182 18.492 -70.130 1.00 55.44 182 PRO A C 1
ATOM 1442 O O . PRO A 1 182 ? 10.231 17.452 -70.787 1.00 55.44 182 PRO A O 1
ATOM 1445 N N . ALA A 1 183 ? 9.177 19.361 -70.219 1.00 51.78 183 ALA A N 1
ATOM 1446 C CA . ALA A 1 183 ? 8.068 19.228 -71.147 1.00 51.78 183 ALA A CA 1
ATOM 1447 C C . ALA A 1 183 ? 8.580 19.150 -72.593 1.00 51.78 183 ALA A C 1
ATOM 1449 O O . ALA A 1 183 ? 9.251 20.058 -73.083 1.00 51.78 183 ALA A O 1
ATOM 1450 N N . THR A 1 184 ? 8.229 18.065 -73.278 1.00 55.78 184 THR A N 1
ATOM 1451 C CA . THR A 1 184 ? 8.296 17.957 -74.734 1.00 55.78 184 THR A CA 1
ATOM 1452 C C . THR A 1 184 ? 7.404 19.043 -75.335 1.00 55.78 184 THR A C 1
ATOM 1454 O O . THR A 1 184 ? 6.186 18.992 -75.173 1.00 55.78 184 THR A O 1
ATOM 1457 N N . GLN A 1 185 ? 7.991 20.041 -75.999 1.00 53.09 185 GLN A N 1
ATOM 1458 C CA . GLN A 1 185 ? 7.212 20.973 -76.813 1.00 53.09 185 GLN A CA 1
ATOM 1459 C C . GLN A 1 185 ? 6.953 20.374 -78.206 1.00 53.09 185 GLN A C 1
ATOM 1461 O O . GLN A 1 185 ? 7.856 19.760 -78.780 1.00 53.09 185 GLN A O 1
ATOM 1466 N N . PRO A 1 186 ? 5.725 20.517 -78.735 1.00 51.12 186 PRO A N 1
ATOM 1467 C CA . PRO A 1 186 ? 5.324 19.945 -80.013 1.00 51.12 186 PRO A CA 1
ATOM 1468 C C . PRO A 1 186 ? 5.833 20.763 -81.209 1.00 51.12 186 PRO A C 1
ATOM 1470 O O . PRO A 1 186 ? 5.986 21.981 -81.133 1.00 51.12 186 PRO A O 1
ATOM 1473 N N . LEU A 1 187 ? 6.050 20.056 -82.323 1.00 50.78 187 LEU A N 1
ATOM 1474 C CA . LEU A 1 187 ? 6.238 20.603 -83.668 1.00 50.78 187 LEU A CA 1
ATOM 1475 C C . LEU A 1 187 ? 5.128 21.603 -84.027 1.00 50.78 187 LEU A C 1
ATOM 1477 O O . LEU A 1 187 ? 3.951 21.272 -83.885 1.00 50.78 187 LEU A O 1
ATOM 1481 N N . LEU A 1 188 ? 5.504 22.746 -84.609 1.00 43.28 188 LEU A N 1
ATOM 1482 C CA . LEU A 1 188 ? 4.618 23.535 -85.467 1.00 43.28 188 LEU A CA 1
ATOM 1483 C C . LEU A 1 188 ? 5.419 24.307 -86.531 1.00 43.28 188 LEU A C 1
ATOM 1485 O O . LEU A 1 188 ? 6.210 25.194 -86.226 1.00 43.28 188 LEU A O 1
ATOM 1489 N N . ASP A 1 189 ? 5.199 23.850 -87.761 1.00 41.94 189 ASP A N 1
ATOM 1490 C CA . ASP A 1 189 ? 5.176 24.495 -89.074 1.00 41.94 189 ASP A CA 1
ATOM 1491 C C . ASP A 1 189 ? 6.223 25.521 -89.542 1.00 41.94 189 ASP A C 1
ATOM 1493 O O . ASP A 1 189 ? 6.385 26.637 -89.053 1.00 41.94 189 ASP A O 1
ATOM 1497 N N . GLN A 1 190 ? 6.813 25.121 -90.672 1.00 46.06 190 GLN A N 1
ATOM 1498 C CA . GLN A 1 190 ? 7.344 25.940 -91.753 1.00 46.06 190 GLN A CA 1
ATOM 1499 C C . GLN A 1 190 ? 6.298 26.952 -92.253 1.00 46.06 190 GLN A C 1
ATOM 1501 O O . GLN A 1 190 ? 5.234 26.533 -92.697 1.00 46.06 190 GLN A O 1
ATOM 1506 N N . ASN A 1 191 ? 6.629 28.246 -92.320 1.00 39.81 191 ASN A N 1
ATOM 1507 C CA . ASN A 1 191 ? 6.654 28.989 -93.591 1.00 39.81 191 ASN A CA 1
ATOM 1508 C C . ASN A 1 191 ? 7.145 30.437 -93.418 1.00 39.81 191 ASN A C 1
ATOM 1510 O O . ASN A 1 191 ? 6.790 31.110 -92.456 1.00 39.81 191 ASN A O 1
ATOM 1514 N N . SER A 1 192 ? 7.836 30.923 -94.452 1.00 44.06 192 SER A N 1
ATOM 1515 C CA . SER A 1 192 ? 7.959 32.340 -94.832 1.00 44.06 192 SER A CA 1
ATOM 1516 C C . SER A 1 192 ? 8.859 33.251 -93.979 1.00 44.06 192 SER A C 1
ATOM 1518 O O . SER A 1 192 ? 8.414 33.879 -93.027 1.00 44.06 192 SER A O 1
ATOM 1520 N N . GLN A 1 193 ? 10.106 33.459 -94.411 1.00 43.12 193 GLN A N 1
ATOM 1521 C CA . GLN A 1 193 ? 10.484 34.597 -95.273 1.00 43.12 193 GLN A CA 1
ATOM 1522 C C . GLN A 1 193 ? 12.013 34.764 -95.303 1.00 43.12 193 GLN A C 1
ATOM 1524 O O . GLN A 1 193 ? 12.621 35.348 -94.409 1.00 43.12 193 GLN A O 1
ATOM 1529 N N . ASP A 1 194 ? 12.614 34.309 -96.402 1.00 44.28 194 ASP A N 1
ATOM 1530 C CA . ASP A 1 194 ? 13.746 35.003 -97.007 1.00 44.28 194 ASP A CA 1
ATOM 1531 C C . ASP A 1 194 ? 13.266 36.391 -97.432 1.00 44.28 194 ASP A C 1
ATOM 1533 O O . ASP A 1 194 ? 12.349 36.454 -98.238 1.00 44.28 194 ASP A O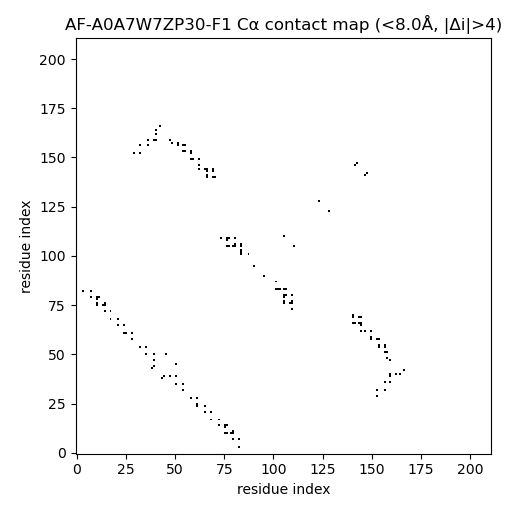 1
ATOM 1537 N N . VAL A 1 195 ? 13.858 37.471 -96.911 1.00 47.75 195 VAL A N 1
ATOM 1538 C CA . VAL A 1 195 ? 14.071 38.767 -97.589 1.00 47.75 195 VAL A CA 1
ATOM 1539 C C . VAL A 1 195 ? 14.950 39.628 -96.661 1.00 47.75 195 VAL A C 1
ATOM 1541 O O . VAL A 1 195 ? 14.526 40.071 -95.603 1.00 47.75 195 VAL A O 1
ATOM 1544 N N . VAL A 1 196 ? 16.174 39.901 -97.129 1.00 46.94 196 VAL A N 1
ATOM 1545 C CA . VAL A 1 196 ? 16.992 41.093 -96.821 1.00 46.94 196 VAL A CA 1
ATOM 1546 C C . VAL A 1 196 ? 17.614 41.175 -95.421 1.00 46.94 196 VAL A C 1
ATOM 1548 O O . VAL A 1 196 ? 17.024 41.667 -94.471 1.00 46.94 196 VAL A O 1
ATOM 1551 N N . ASN A 1 197 ? 18.905 40.839 -95.346 1.00 42.12 197 ASN A N 1
ATOM 1552 C CA . ASN A 1 197 ? 19.893 41.704 -94.689 1.00 42.12 197 ASN A CA 1
ATOM 1553 C C . ASN A 1 197 ? 21.303 41.427 -95.229 1.00 42.12 197 ASN A C 1
ATOM 1555 O O . ASN A 1 197 ? 22.211 40.966 -94.540 1.00 42.12 197 ASN A O 1
ATOM 1559 N N . ALA A 1 198 ? 21.493 41.766 -96.504 1.00 42.44 198 ALA A N 1
ATOM 1560 C CA . ALA A 1 198 ? 22.764 42.314 -96.939 1.00 42.44 198 ALA A CA 1
ATOM 1561 C C . ALA A 1 198 ? 22.774 43.787 -96.526 1.00 42.44 198 ALA A C 1
ATOM 1563 O O . ALA A 1 198 ? 22.018 44.570 -97.088 1.00 42.44 198 ALA A O 1
ATOM 1564 N N . SER A 1 199 ? 23.591 44.148 -95.536 1.00 45.25 199 SER A N 1
ATOM 1565 C CA . SER A 1 199 ? 24.351 45.405 -95.478 1.00 45.25 199 SER A CA 1
ATOM 1566 C C . SER A 1 199 ? 24.759 45.716 -94.040 1.00 45.25 199 SER A C 1
ATOM 1568 O O . SER A 1 199 ? 23.939 45.746 -93.131 1.00 45.25 199 SER A O 1
ATOM 1570 N N . 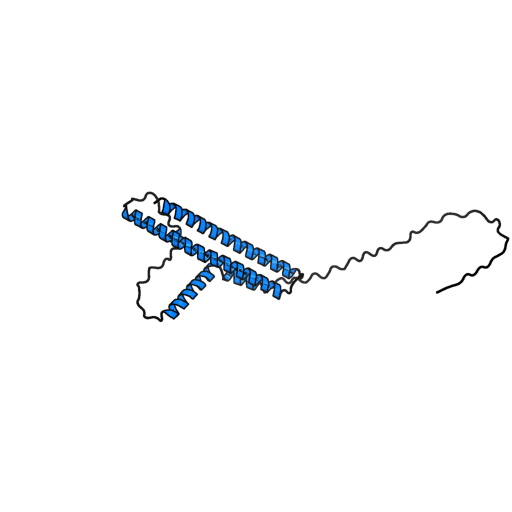GLY A 1 200 ? 26.030 46.076 -93.871 1.00 46.56 200 GLY A N 1
ATOM 1571 C CA . GLY A 1 200 ? 26.327 47.197 -92.985 1.00 46.56 200 GLY A CA 1
ATOM 1572 C C . GLY A 1 200 ? 26.902 46.875 -91.610 1.00 46.56 200 GLY A C 1
ATOM 1573 O O . GLY A 1 200 ? 26.226 46.983 -90.603 1.00 46.56 200 GLY A O 1
ATOM 1574 N N . ARG A 1 201 ? 28.224 46.675 -91.600 1.00 43.28 201 ARG A N 1
ATOM 1575 C CA . ARG A 1 201 ? 29.199 47.521 -90.875 1.00 43.28 201 ARG A CA 1
ATOM 1576 C C . ARG A 1 201 ? 28.990 47.823 -89.376 1.00 43.28 201 ARG A C 1
ATOM 1578 O O . ARG A 1 201 ? 28.111 48.589 -89.017 1.00 43.28 201 ARG A O 1
ATOM 1585 N N . ARG A 1 202 ? 30.103 47.576 -88.653 1.00 43.28 202 ARG A N 1
ATOM 1586 C CA . ARG A 1 202 ? 30.655 48.347 -87.503 1.00 43.28 202 ARG A CA 1
ATOM 1587 C C . ARG A 1 202 ? 29.803 48.270 -86.214 1.00 43.28 202 ARG A C 1
ATOM 1589 O O . ARG A 1 202 ? 28.596 48.263 -86.264 1.00 43.28 202 ARG A O 1
ATOM 1596 N N . ALA A 1 203 ? 30.338 48.228 -84.997 1.00 50.62 203 ALA A N 1
ATOM 1597 C CA . ALA A 1 203 ? 31.606 48.718 -84.486 1.00 50.62 203 ALA A CA 1
ATOM 1598 C C . ALA A 1 203 ? 32.063 47.918 -83.251 1.00 50.62 203 ALA A C 1
ATOM 1600 O O . ALA A 1 203 ? 31.266 47.389 -82.483 1.00 50.62 203 ALA A O 1
ATOM 1601 N N . LYS A 1 204 ? 33.381 47.931 -83.043 1.00 50.94 204 LYS A N 1
ATOM 1602 C CA . LYS A 1 204 ? 34.076 47.623 -81.789 1.00 50.94 204 LYS A CA 1
ATOM 1603 C C . LYS A 1 204 ? 33.571 48.509 -80.639 1.00 50.94 204 LYS A C 1
ATOM 1605 O O . LYS A 1 204 ? 33.507 49.723 -80.827 1.00 50.94 204 LYS A O 1
ATOM 1610 N N . LYS A 1 205 ? 33.455 47.961 -79.422 1.00 52.59 205 LYS A N 1
ATOM 1611 C CA . LYS A 1 205 ? 33.952 48.652 -78.216 1.00 52.59 205 LYS A CA 1
ATOM 1612 C C . LYS A 1 205 ? 34.235 47.693 -77.052 1.00 52.59 205 LYS A C 1
ATOM 1614 O O . LYS A 1 205 ? 33.339 47.064 -76.510 1.00 52.59 205 LYS A O 1
ATOM 1619 N N . ASN A 1 206 ? 35.514 47.649 -76.683 1.00 49.84 206 ASN A N 1
ATOM 1620 C CA . ASN A 1 206 ? 36.040 47.224 -75.386 1.00 49.84 206 ASN A CA 1
ATOM 1621 C C . ASN A 1 206 ? 35.569 48.172 -74.272 1.00 49.84 206 ASN A C 1
ATOM 1623 O O . ASN A 1 206 ? 35.558 49.374 -74.516 1.00 49.84 206 ASN A O 1
A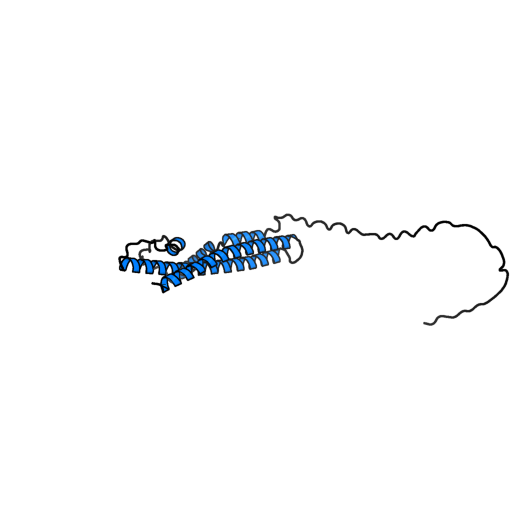TOM 1627 N N . ILE A 1 207 ? 35.345 47.651 -73.061 1.00 53.12 207 ILE A N 1
ATOM 1628 C CA . ILE A 1 207 ? 35.666 48.225 -71.727 1.00 53.12 207 ILE A CA 1
ATOM 1629 C C . ILE A 1 207 ? 35.623 47.006 -70.781 1.00 53.12 207 ILE A C 1
ATOM 1631 O O . ILE A 1 207 ? 34.591 46.359 -70.680 1.00 53.12 207 ILE A O 1
ATOM 1635 N N . LYS A 1 208 ? 36.745 46.415 -70.363 1.00 49.50 208 LYS A N 1
ATOM 1636 C CA . LYS A 1 208 ? 37.777 46.800 -69.376 1.00 49.50 208 LYS A CA 1
ATOM 1637 C C . LYS A 1 208 ? 37.348 46.612 -67.909 1.00 49.50 208 LYS A C 1
ATOM 1639 O O . LYS A 1 208 ? 36.508 47.323 -67.377 1.00 49.50 208 LYS A O 1
ATOM 1644 N N . VAL A 1 209 ? 38.047 45.643 -67.322 1.00 47.25 209 VAL A N 1
ATOM 1645 C CA . VAL A 1 209 ? 38.210 45.219 -65.927 1.00 47.25 209 VAL A CA 1
ATOM 1646 C C . VAL A 1 209 ? 38.699 46.347 -65.006 1.00 47.25 209 VAL A C 1
ATOM 1648 O O . VAL A 1 209 ? 39.589 47.106 -65.392 1.00 47.25 209 VAL A O 1
ATOM 1651 N N . SER A 1 210 ? 38.214 46.359 -63.762 1.00 48.34 210 SER A N 1
ATOM 1652 C CA . SER A 1 210 ? 38.956 46.765 -62.553 1.00 48.34 210 SER A CA 1
ATOM 1653 C C . SER A 1 210 ? 38.288 46.067 -61.356 1.00 48.34 210 SER A C 1
ATOM 1655 O O . SER A 1 210 ? 37.079 46.202 -61.210 1.00 48.34 210 SER A O 1
ATOM 1657 N N . LYS A 1 211 ? 38.949 45.054 -60.777 1.00 52.66 211 LYS A N 1
ATOM 1658 C CA . LYS A 1 211 ? 39.540 45.033 -59.420 1.00 52.66 211 LYS A CA 1
ATOM 1659 C C . LYS A 1 211 ? 38.542 45.258 -58.293 1.00 52.66 211 LYS A C 1
ATOM 1661 O O . LYS A 1 211 ? 38.091 46.411 -58.155 1.00 52.66 211 LYS A O 1
#